Protein AF-0000000086926081 (afdb_homodimer)

Secondary structure (DSSP, 8-state):
--S--SS-EEEEEE-TTSSEEEEEETTS-EEEEETTT--EEEEE-------S---EEE-TTSSEEEEE-TTSEEEEEETTT--EEEEEE--SS-EEEEEE-SSSSEEEEEETTS-EEEEE-/--S--SS-EEEEEE-TTSSEEEEEETTS-EEEEETTT--EEEEE----S--S---EEE-TTS-EEEEE-TTSEEEEEETTT--EEEEEE--SS-EEEEEE-SSSSEEEEEETTS-EEEEE-

Foldseek 3Di:
DQPPPPFDWQEWEAAPVRQWIWTQGLQRKIFIAGPPPRHTQDIADDADPSGDRWAWYAALVNQWIWIWYQCQKIWTAGNRPNHTPDMDRHDNGGWRYKDHDNPAQKIWTAHPVGDIDIDHD/DADPPPFDWQEWEAAPVRQWIWTQGQQRKIFIAGPPPRHTQDIADDAPPSDRHKAWYAALVNQWIWIWHQCQKIWTAGNRPNHTPDMDRNDNGGWRYKDHDNPAQKIWTAHPVGDIDIDHD

Nearest PDB structures (foldseek):
  4lg8-assembly1_A  TM=8.980E-01  e=6.516E-07  Homo sapiens
  8gef-assembly1_B  TM=8.968E-01  e=7.692E-07  Homo sapiens
  8xzg-assembly1_B  TM=8.722E-01  e=2.081E-06  Homo sapiens
  8unw-assembly1_B  TM=8.929E-01  e=2.199E-06  Homo sapiens
  8gee-assembly1_B  TM=8.646E-01  e=2.199E-06  Homo sapiens

Organism: Prunus avium (NCBI:txid42229)

Structure (mmCIF, N/CA/C/O backbone):
data_AF-0000000086926081-model_v1
#
loop_
_entity.id
_entity.type
_entity.pdbx_description
1 polymer 'WD repeat domain-containing protein 83-like'
#
loop_
_atom_site.group_PDB
_atom_site.id
_atom_site.type_symbol
_atom_site.label_atom_id
_atom_site.label_alt_id
_atom_site.label_comp_id
_atom_site.label_asym_id
_atom_site.label_entity_id
_atom_site.label_seq_id
_atom_site.pdbx_PDB_ins_code
_atom_site.Cartn_x
_atom_site.Cartn_y
_atom_site.Cartn_z
_atom_site.occupancy
_atom_site.B_iso_or_equiv
_atom_site.auth_seq_id
_atom_site.auth_comp_id
_atom_site.auth_asym_id
_atom_site.auth_atom_id
_atom_site.pdbx_PDB_model_num
ATOM 1 N N . VAL A 1 1 ? -14.586 7.148 10.078 1 50.69 1 VAL A N 1
ATOM 2 C CA . VAL A 1 1 ? -13.602 7.215 9.008 1 50.69 1 VAL A CA 1
ATOM 3 C C . VAL A 1 1 ? -13.781 8.516 8.219 1 50.69 1 VAL A C 1
ATOM 5 O O . VAL A 1 1 ? -14.883 9.047 8.141 1 50.69 1 VAL A O 1
ATOM 8 N N . SER A 1 2 ? -12.719 9.148 7.891 1 57.44 2 SER A N 1
ATOM 9 C CA . SER A 1 2 ? -12.922 10.43 7.219 1 57.44 2 SER A CA 1
ATOM 10 C C . SER A 1 2 ? -13.68 10.258 5.91 1 57.44 2 SER A C 1
ATOM 12 O O . SER A 1 2 ? -13.367 9.367 5.113 1 57.44 2 SER A O 1
ATOM 14 N N . ASP A 1 3 ? -14.773 10.922 5.82 1 61.69 3 ASP A N 1
ATOM 15 C CA . ASP A 1 3 ? -15.742 10.812 4.73 1 61.69 3 ASP A CA 1
ATOM 16 C C . ASP A 1 3 ? -15.219 11.469 3.459 1 61.69 3 ASP A C 1
ATOM 18 O O . ASP A 1 3 ? -15.594 11.078 2.352 1 61.69 3 ASP A O 1
ATOM 22 N N . ASP A 1 4 ? -14.398 12.312 3.658 1 66.88 4 ASP A N 1
ATOM 23 C CA . ASP A 1 4 ? -14.023 12.93 2.391 1 66.88 4 ASP A CA 1
ATOM 24 C C . ASP A 1 4 ? -12.797 13.828 2.559 1 66.88 4 ASP A C 1
ATOM 26 O O . ASP A 1 4 ? -12.828 14.797 3.318 1 66.88 4 ASP A O 1
ATOM 30 N N . LEU A 1 5 ? -11.672 13.461 2.102 1 79.81 5 LEU A N 1
ATOM 31 C CA . LEU A 1 5 ? -10.484 14.312 2.115 1 79.81 5 LEU A CA 1
ATOM 32 C C . LEU A 1 5 ? -10.594 15.414 1.067 1 79.81 5 LEU A C 1
ATOM 34 O O . LEU A 1 5 ? -9.781 16.344 1.053 1 79.81 5 LEU A O 1
ATOM 38 N N . GLY A 1 6 ? -11.641 15.383 0.311 1 78.81 6 GLY A N 1
ATOM 39 C CA . GLY A 1 6 ? -11.867 16.391 -0.701 1 78.81 6 GLY A CA 1
ATOM 40 C C . GLY A 1 6 ? -10.977 16.25 -1.917 1 78.81 6 GLY A C 1
ATOM 41 O O . GLY A 1 6 ? -10.922 17.141 -2.77 1 78.81 6 GLY A O 1
ATOM 42 N N . GLN A 1 7 ? -10.188 15.32 -1.926 1 83.25 7 GLN A N 1
ATOM 43 C CA . GLN A 1 7 ? -9.305 15.008 -3.047 1 83.25 7 GLN A CA 1
ATOM 44 C C . GLN A 1 7 ? -9.141 13.5 -3.219 1 83.25 7 GLN A C 1
ATOM 46 O O . GLN A 1 7 ? -9.273 12.742 -2.254 1 83.25 7 GLN A O 1
ATOM 51 N N . PRO A 1 8 ? -8.867 13.102 -4.473 1 84.75 8 PRO A N 1
ATOM 52 C CA . PRO A 1 8 ? -8.625 11.672 -4.676 1 84.75 8 PRO A CA 1
ATOM 53 C C . PRO A 1 8 ? -7.48 11.141 -3.818 1 84.75 8 PRO A C 1
ATOM 55 O O . PRO A 1 8 ? -6.453 11.812 -3.672 1 84.75 8 PRO A O 1
ATOM 58 N N . VAL A 1 9 ? -7.715 10.008 -3.223 1 87.88 9 VAL A N 1
ATOM 59 C CA . VAL A 1 9 ? -6.715 9.32 -2.416 1 87.88 9 VAL A CA 1
ATOM 60 C C . VAL A 1 9 ? -6.047 8.227 -3.242 1 87.88 9 VAL A C 1
ATOM 62 O O . VAL A 1 9 ? -6.73 7.395 -3.852 1 87.88 9 VAL A O 1
ATOM 65 N N . ASN A 1 10 ? -4.723 8.195 -3.252 1 87.44 10 ASN A N 1
ATOM 66 C CA . ASN A 1 10 ? -3.98 7.223 -4.051 1 87.44 10 ASN A CA 1
ATOM 67 C C . ASN A 1 10 ? -3.533 6.031 -3.211 1 87.44 10 ASN A C 1
ATOM 69 O O . ASN A 1 10 ? -3.475 4.902 -3.707 1 87.44 10 ASN A O 1
ATOM 73 N N . CYS A 1 11 ? -3.189 6.285 -2.078 1 91.81 11 CYS A N 1
ATOM 74 C CA . CYS A 1 11 ? -2.682 5.262 -1.171 1 91.81 11 CYS A CA 1
ATOM 75 C C . CYS A 1 11 ? -2.996 5.613 0.279 1 91.81 11 CYS A C 1
ATOM 77 O O . CYS A 1 11 ? -2.982 6.785 0.654 1 91.81 11 CYS A O 1
ATOM 79 N N . ILE A 1 12 ? -3.305 4.531 1.036 1 93.94 12 ILE A N 1
ATOM 80 C CA . ILE A 1 12 ? -3.543 4.734 2.461 1 93.94 12 ILE A CA 1
ATOM 81 C C . ILE A 1 12 ? -2.781 3.686 3.268 1 93.94 12 ILE A C 1
ATOM 83 O O . ILE A 1 12 ? -2.537 2.578 2.783 1 93.94 12 ILE A O 1
ATOM 87 N N . SER A 1 13 ? -2.4 4.055 4.43 1 95.31 13 SER A N 1
ATOM 88 C CA . SER A 1 13 ? -1.782 3.166 5.41 1 95.31 13 SER A CA 1
ATOM 89 C C . SER A 1 13 ? -2.205 3.527 6.828 1 95.31 13 SER A C 1
ATOM 91 O O . SER A 1 13 ? -2.398 4.703 7.145 1 95.31 13 SER A O 1
ATOM 93 N N . MET A 1 14 ? -2.373 2.561 7.637 1 93.88 14 MET A N 1
ATOM 94 C CA . MET A 1 14 ? -2.764 2.781 9.023 1 93.88 14 MET A CA 1
ATOM 95 C C . MET A 1 14 ? -1.55 2.736 9.945 1 93.88 14 MET A C 1
ATOM 97 O O . MET A 1 14 ? -0.639 1.933 9.742 1 93.88 14 MET A O 1
ATOM 101 N N . SER A 1 15 ? -1.612 3.535 10.953 1 95.06 15 SER A N 1
ATOM 102 C CA . SER A 1 15 ? -0.565 3.475 11.969 1 95.06 15 SER A CA 1
ATOM 103 C C . SER A 1 15 ? -0.65 2.184 12.773 1 95.06 15 SER A C 1
ATOM 105 O O . SER A 1 15 ? -1.696 1.532 12.805 1 95.06 15 SER A O 1
ATOM 107 N N . ASN A 1 16 ? 0.486 1.849 13.406 1 93.25 16 ASN A N 1
ATOM 108 C CA . ASN A 1 16 ? 0.558 0.587 14.141 1 93.25 16 ASN A CA 1
ATOM 109 C C . ASN A 1 16 ? -0.425 0.559 15.305 1 93.25 16 ASN A C 1
ATOM 111 O O . ASN A 1 16 ? -0.984 -0.492 15.625 1 93.25 16 ASN A O 1
ATOM 115 N N . ASP A 1 17 ? -0.601 1.674 15.938 1 92.31 17 ASP A N 1
ATOM 116 C CA . ASP A 1 17 ? -1.526 1.722 17.062 1 92.31 17 ASP A CA 1
ATOM 117 C C . ASP A 1 17 ? -2.969 1.867 16.578 1 92.31 17 ASP A C 1
ATOM 119 O O . ASP A 1 17 ? -3.898 1.896 17.391 1 92.31 17 ASP A O 1
ATOM 123 N N . GLY A 1 18 ? -3.166 2.037 15.273 1 92.44 18 GLY A N 1
ATOM 124 C CA . GLY A 1 18 ? -4.492 2.061 14.68 1 92.44 18 GLY A CA 1
ATOM 125 C C . GLY A 1 18 ? -5.191 3.398 14.828 1 92.44 18 GLY A C 1
ATOM 126 O O . GLY A 1 18 ? -6.359 3.539 14.469 1 92.44 18 GLY A O 1
ATOM 127 N N . ASN A 1 19 ? -4.496 4.434 15.273 1 93.62 19 ASN A N 1
ATOM 128 C CA . ASN A 1 19 ? -5.148 5.691 15.617 1 93.62 19 ASN A CA 1
ATOM 129 C C . ASN A 1 19 ? -5.07 6.695 14.469 1 93.62 19 ASN A C 1
ATOM 131 O O . ASN A 1 19 ? -5.793 7.691 14.461 1 93.62 19 ASN A O 1
ATOM 135 N N . CYS A 1 20 ? -4.191 6.438 13.562 1 95.12 20 CYS A N 1
ATOM 136 C CA . CYS A 1 20 ? -3.996 7.391 12.477 1 95.12 20 CYS A CA 1
ATOM 137 C C . CYS A 1 20 ? -4.051 6.695 11.125 1 95.12 20 CYS A C 1
ATOM 139 O O . CYS A 1 20 ? -3.703 5.516 11.016 1 95.12 20 CYS A O 1
ATOM 141 N N . ILE A 1 21 ? -4.465 7.41 10.133 1 95.5 21 ILE A N 1
ATOM 142 C CA . ILE A 1 21 ? -4.43 7 8.734 1 95.5 21 ILE A CA 1
ATOM 143 C C . ILE A 1 21 ? -3.553 7.961 7.934 1 95.5 21 ILE A C 1
ATOM 145 O O . ILE A 1 21 ? -3.709 9.18 8.031 1 95.5 21 ILE A O 1
ATOM 149 N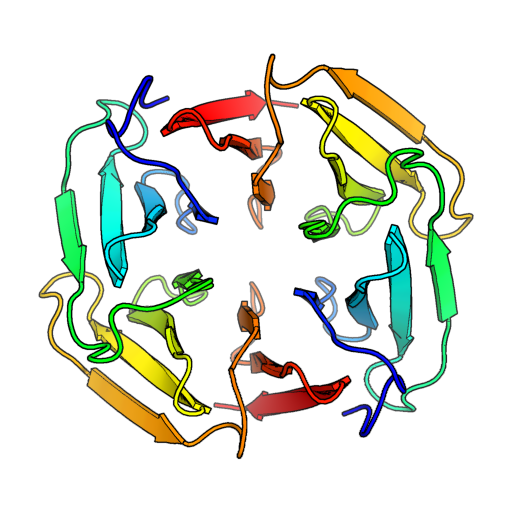 N . LEU A 1 22 ? -2.572 7.398 7.305 1 95.69 22 LEU A N 1
ATOM 150 C CA . LEU A 1 22 ? -1.765 8.141 6.34 1 95.69 22 LEU A CA 1
ATOM 151 C C . LEU A 1 22 ? -2.346 8.023 4.938 1 95.69 22 LEU A C 1
ATOM 153 O O . LEU A 1 22 ? -2.621 6.914 4.465 1 95.69 22 LEU A O 1
ATOM 157 N N . ALA A 1 23 ? -2.555 9.164 4.273 1 93.56 23 ALA A N 1
ATOM 158 C CA . ALA A 1 23 ? -3.137 9.18 2.934 1 93.56 23 ALA A CA 1
ATOM 159 C C . ALA A 1 23 ? -2.268 9.977 1.967 1 93.56 23 ALA A C 1
ATOM 161 O O . ALA A 1 23 ? -1.868 11.102 2.27 1 93.56 23 ALA A O 1
ATOM 162 N N . SER A 1 24 ? -1.924 9.305 0.903 1 91.31 24 SER A N 1
ATOM 163 C CA . SER A 1 24 ? -1.317 10.031 -0.208 1 91.31 24 SER A CA 1
ATOM 164 C C . SER A 1 24 ? -2.371 10.492 -1.207 1 91.31 24 SER A C 1
ATOM 166 O O . SER A 1 24 ? -3.258 9.727 -1.584 1 91.31 24 SER A O 1
ATOM 168 N N . CYS A 1 25 ? -2.283 11.742 -1.629 1 86.06 25 CYS A N 1
ATOM 169 C CA . CYS A 1 25 ? -3.268 12.32 -2.539 1 86.06 25 CYS A CA 1
ATOM 170 C C . CYS A 1 25 ? -2.609 12.789 -3.83 1 86.06 25 CYS A C 1
ATOM 172 O O . CYS A 1 25 ? -1.386 12.734 -3.963 1 86.06 25 CYS A O 1
ATOM 174 N N . LEU A 1 26 ? -3.377 13.172 -4.762 1 81.25 26 LEU A N 1
ATOM 175 C CA . LEU A 1 26 ? -2.912 13.5 -6.105 1 81.25 26 LEU A CA 1
ATOM 176 C C . LEU A 1 26 ? -2.109 14.797 -6.098 1 81.25 26 LEU A C 1
ATOM 178 O O . LEU A 1 26 ? -1.385 15.094 -7.051 1 81.25 26 LEU A O 1
ATOM 182 N N . ASP A 1 27 ? -2.135 15.594 -5.062 1 78.62 27 ASP A N 1
ATOM 183 C CA . ASP A 1 27 ? -1.389 16.844 -5.008 1 78.62 27 ASP A CA 1
ATOM 184 C C . ASP A 1 27 ? 0.019 16.625 -4.461 1 78.62 27 ASP A C 1
ATOM 186 O O . ASP A 1 27 ? 0.708 17.578 -4.098 1 78.62 27 ASP A O 1
ATOM 190 N N . SER A 1 28 ? 0.462 15.391 -4.281 1 81.31 28 SER A N 1
ATOM 191 C CA . SER A 1 28 ? 1.786 14.969 -3.836 1 81.31 28 SER A CA 1
ATOM 192 C C . SER A 1 28 ? 1.995 15.281 -2.357 1 81.31 28 SER A C 1
ATOM 194 O O . SER A 1 28 ? 3.127 15.484 -1.914 1 81.31 28 SER A O 1
ATOM 196 N N . THR A 1 29 ? 0.956 15.43 -1.67 1 86.75 29 THR A N 1
ATOM 197 C CA . THR A 1 29 ? 1.011 15.633 -0.226 1 86.75 29 THR A CA 1
ATOM 198 C C . THR A 1 29 ? 0.506 14.391 0.512 1 86.75 29 THR A C 1
ATOM 200 O O . THR A 1 29 ? -0.518 13.82 0.141 1 86.75 29 THR A O 1
ATOM 203 N N . LEU A 1 30 ? 1.323 14.078 1.471 1 92.75 30 LEU A N 1
ATOM 204 C CA . LEU A 1 30 ? 0.843 13.062 2.408 1 92.75 30 LEU A CA 1
ATOM 205 C C . LEU A 1 30 ? 0.138 13.719 3.594 1 92.75 30 LEU A C 1
ATOM 207 O O . LEU A 1 30 ? 0.607 14.727 4.121 1 92.75 30 LEU A O 1
ATOM 211 N N . ARG A 1 31 ? -0.989 13.133 3.932 1 93.81 31 ARG A N 1
ATOM 212 C CA . ARG A 1 31 ? -1.776 13.641 5.047 1 93.81 31 ARG A CA 1
ATOM 213 C C . ARG A 1 31 ? -1.966 12.578 6.121 1 93.81 31 ARG A C 1
ATOM 215 O O . ARG A 1 31 ? -2.359 11.445 5.816 1 93.81 31 ARG A O 1
ATOM 222 N N . LEU A 1 32 ? -1.592 12.961 7.289 1 95.94 32 LEU A N 1
ATOM 223 C CA . LEU A 1 32 ? -1.882 12.141 8.461 1 95.94 32 LEU A CA 1
ATOM 224 C C . LEU A 1 32 ? -3.17 12.602 9.141 1 95.94 32 LEU A C 1
ATOM 226 O O . LEU A 1 32 ? -3.293 13.766 9.531 1 95.94 32 LEU A O 1
ATOM 230 N N . ILE A 1 33 ? -4.078 11.648 9.266 1 95.31 33 ILE A N 1
ATOM 231 C CA . ILE A 1 33 ? -5.395 11.984 9.789 1 95.31 33 ILE A CA 1
ATOM 232 C C . ILE A 1 33 ? -5.688 11.148 11.031 1 95.31 33 ILE A C 1
ATOM 234 O O . ILE A 1 33 ? -5.32 9.969 11.102 1 95.31 33 ILE A O 1
ATOM 238 N N . ASP A 1 34 ? -6.352 11.812 12.023 1 95.25 34 ASP A N 1
ATOM 239 C CA . ASP A 1 34 ? -6.879 11.047 13.148 1 95.25 34 ASP A CA 1
ATOM 240 C C . ASP A 1 34 ? -8.016 10.125 12.711 1 95.25 34 ASP A C 1
ATOM 242 O O . ASP A 1 34 ? -8.984 10.578 12.102 1 95.25 34 ASP A O 1
ATOM 246 N N . ARG A 1 35 ? -7.879 8.961 12.969 1 91.94 35 ARG A N 1
ATOM 247 C CA . ARG A 1 35 ? -8.844 7.988 12.469 1 91.94 35 ARG A CA 1
ATOM 248 C C . ARG A 1 35 ? -10.219 8.227 13.086 1 91.94 35 ARG A C 1
ATOM 250 O O . ARG A 1 35 ? -11.242 8.086 12.406 1 91.94 35 ARG A O 1
ATOM 257 N N . SER A 1 36 ? -10.289 8.531 14.305 1 90.38 36 SER A N 1
ATOM 258 C CA . SER A 1 36 ? -11.547 8.656 15.031 1 90.38 36 SER A CA 1
ATOM 259 C C . SER A 1 36 ? -12.266 9.953 14.672 1 90.38 36 SER A C 1
ATOM 261 O O . SER A 1 36 ? -13.469 9.945 14.391 1 90.38 36 SER A O 1
ATOM 263 N N . SER A 1 37 ? -11.586 11.047 14.586 1 89.88 37 SER A N 1
ATOM 264 C CA . SER A 1 37 ? -12.219 12.344 14.391 1 89.88 37 SER A CA 1
ATOM 265 C C . SER A 1 37 ? -12.188 12.75 12.922 1 89.88 37 SER A C 1
ATOM 267 O O . SER A 1 37 ? -12.945 13.617 12.492 1 89.88 37 SER A O 1
ATOM 269 N N . GLY A 1 38 ? -11.227 12.195 12.219 1 89.75 38 GLY A N 1
ATOM 270 C CA . GLY A 1 38 ? -11.031 12.625 10.844 1 89.75 38 GLY A CA 1
ATOM 271 C C . GLY A 1 38 ? -10.219 13.906 10.727 1 89.75 38 GLY A C 1
ATOM 272 O O . GLY A 1 38 ? -10.047 14.438 9.625 1 89.75 38 GLY A O 1
ATOM 273 N N . GLU A 1 39 ? -9.727 14.344 11.789 1 93.12 39 GLU A N 1
ATOM 274 C CA . GLU A 1 39 ? -8.969 15.594 11.789 1 93.12 39 GLU A CA 1
ATOM 275 C C . GLU A 1 39 ? -7.594 15.406 11.164 1 93.12 39 GLU A C 1
ATOM 277 O O . GLU A 1 39 ? -6.941 14.383 11.383 1 93.12 39 GLU A O 1
ATOM 282 N N . LEU A 1 40 ? -7.176 16.453 10.422 1 94.25 40 LEU A N 1
ATOM 283 C CA . LEU A 1 40 ? -5.82 16.484 9.883 1 94.25 40 LEU A CA 1
ATOM 284 C C . LEU A 1 40 ? -4.805 16.719 11 1 94.25 40 LEU A C 1
ATOM 286 O O . LEU A 1 40 ? -4.879 17.703 11.719 1 94.25 40 LEU A O 1
ATOM 290 N N . LEU A 1 41 ? -3.92 15.805 11.148 1 96.06 41 LEU A N 1
ATOM 291 C CA . LEU A 1 41 ? -2.922 15.883 12.211 1 96.06 41 LEU A CA 1
ATOM 292 C C . LEU A 1 41 ? -1.611 16.453 11.68 1 96.06 41 LEU A C 1
ATOM 294 O O . LEU A 1 41 ? -0.917 17.188 12.391 1 96.06 41 LEU A O 1
ATOM 298 N N . GLN A 1 42 ? -1.202 16.125 10.5 1 96.38 42 GLN A N 1
ATOM 299 C CA . GLN A 1 42 ? 0.077 16.547 9.93 1 96.38 42 GLN A CA 1
ATOM 300 C C . GLN A 1 42 ? 0.075 16.422 8.414 1 96.38 42 GLN A C 1
ATOM 302 O O . GLN A 1 42 ? -0.735 15.68 7.848 1 96.38 42 GLN A O 1
ATOM 307 N N . GLN A 1 43 ? 0.944 17.141 7.758 1 94.69 43 GLN A N 1
ATOM 308 C CA . GLN A 1 43 ? 1.201 17.031 6.328 1 94.69 43 GLN A CA 1
ATOM 309 C C . GLN A 1 43 ? 2.691 16.859 6.047 1 94.69 43 GLN A C 1
ATOM 311 O O . GLN A 1 43 ? 3.527 17.453 6.734 1 94.69 43 GLN A O 1
ATOM 316 N N . TYR A 1 44 ? 2.975 16.062 5.094 1 93.56 44 TYR A N 1
ATOM 317 C CA . TYR A 1 44 ? 4.352 15.805 4.684 1 93.56 44 TYR A CA 1
ATOM 318 C C . TYR A 1 44 ? 4.578 16.25 3.242 1 93.56 44 TYR A C 1
ATOM 320 O O . TYR A 1 44 ? 3.861 15.82 2.336 1 93.56 44 TYR A O 1
ATOM 328 N N . HIS A 1 45 ? 5.555 17.078 3.125 1 89 45 HIS A N 1
ATOM 329 C CA . HIS A 1 45 ? 5.887 17.672 1.834 1 89 45 HIS A CA 1
ATOM 330 C C . HIS A 1 45 ? 7.32 17.344 1.431 1 89 45 HIS A C 1
ATOM 332 O O . HIS A 1 45 ? 8.172 17.109 2.291 1 89 45 HIS A O 1
ATOM 338 N N . GLY A 1 46 ? 7.617 17.281 0.144 1 77.25 46 GLY A N 1
ATOM 339 C CA . GLY A 1 46 ? 8.984 17.062 -0.293 1 77.25 46 GLY A CA 1
ATOM 340 C C . GLY A 1 46 ? 9.094 16.641 -1.742 1 77.25 46 GLY A C 1
ATOM 341 O O . GLY A 1 46 ? 9.945 17.125 -2.482 1 77.25 46 GLY A O 1
ATOM 342 N N . HIS A 1 47 ? 8.195 15.852 -2.092 1 71.19 47 HIS A N 1
ATOM 343 C CA . HIS A 1 47 ? 8.273 15.391 -3.471 1 71.19 47 HIS A CA 1
ATOM 344 C C . HIS A 1 47 ? 7.957 16.516 -4.449 1 71.19 47 HIS A C 1
ATOM 346 O O . HIS A 1 47 ? 7.039 17.297 -4.223 1 71.19 47 HIS A O 1
ATOM 352 N N . THR A 1 48 ? 8.883 16.844 -5.203 1 64.75 48 THR A N 1
ATOM 353 C CA . THR A 1 48 ? 8.773 17.984 -6.098 1 64.75 48 THR A CA 1
ATOM 354 C C . THR A 1 48 ? 7.93 17.641 -7.32 1 64.75 48 THR A C 1
ATOM 356 O O . THR A 1 48 ? 7.457 18.531 -8.031 1 64.75 48 THR A O 1
ATOM 359 N N . CYS A 1 49 ? 8.07 16.547 -7.688 1 59 49 CYS A N 1
ATOM 360 C CA . CYS A 1 49 ? 7.348 16.266 -8.922 1 59 49 CYS A CA 1
ATOM 361 C C . CYS A 1 49 ? 5.855 16.109 -8.664 1 59 49 CYS A C 1
ATOM 363 O O . CYS A 1 49 ? 5.457 15.516 -7.656 1 59 49 CYS A O 1
ATOM 365 N N . LYS A 1 50 ? 5.133 17.094 -9.023 1 54.81 50 LYS A N 1
ATOM 366 C CA . LYS A 1 50 ? 3.684 17.172 -8.859 1 54.81 50 LYS A CA 1
ATOM 367 C C . LYS A 1 50 ? 3.006 15.922 -9.406 1 54.81 50 LYS A C 1
ATOM 369 O O . LYS A 1 50 ? 1.782 15.789 -9.336 1 54.81 50 LYS A O 1
ATOM 374 N N . SER A 1 51 ? 3.777 15.211 -10.188 1 50.94 51 SER A N 1
ATOM 375 C CA . SER A 1 51 ? 2.904 14.273 -10.883 1 50.94 51 SER A CA 1
ATOM 376 C C . SER A 1 51 ? 2.303 13.258 -9.914 1 50.94 51 SER A C 1
ATOM 378 O O . SER A 1 51 ? 2.449 13.391 -8.695 1 50.94 51 SER A O 1
ATOM 380 N N . TYR A 1 52 ? 2.441 11.938 -10.328 1 54.41 52 TYR A N 1
ATOM 381 C CA . TYR A 1 52 ? 1.535 10.789 -10.297 1 54.41 52 TYR A CA 1
ATOM 382 C C . TYR A 1 52 ? 1.474 10.188 -8.898 1 54.41 52 TYR A C 1
ATOM 384 O O . TYR A 1 52 ? 2.076 10.711 -7.957 1 54.41 52 TYR A O 1
ATOM 392 N N . LYS A 1 53 ? 1.366 8.828 -8.859 1 61.06 53 LYS A N 1
ATOM 393 C CA . LYS A 1 53 ? 0.998 7.859 -7.828 1 61.06 53 LYS A CA 1
ATOM 394 C C . LYS A 1 53 ? 2.066 7.781 -6.742 1 61.06 53 LYS A C 1
ATOM 396 O O . LYS A 1 53 ? 3.201 7.379 -7.008 1 61.06 53 LYS A O 1
ATOM 401 N N . LEU A 1 54 ? 1.826 8.711 -5.707 1 74.31 54 LEU A N 1
ATOM 402 C CA . LEU A 1 54 ? 2.674 8.461 -4.547 1 74.31 54 LEU A CA 1
ATOM 403 C C . LEU A 1 54 ? 2.123 7.305 -3.713 1 74.31 54 LEU A C 1
ATOM 405 O O . LEU A 1 54 ? 0.917 7.238 -3.459 1 74.31 54 LEU A O 1
ATOM 409 N N . ASP A 1 55 ? 2.947 6.336 -3.492 1 88.12 55 ASP A N 1
ATOM 410 C CA . ASP A 1 55 ? 2.682 5.352 -2.449 1 88.12 55 ASP A CA 1
ATOM 411 C C . ASP A 1 55 ? 3.275 5.793 -1.113 1 88.12 55 ASP A C 1
ATOM 413 O O . ASP A 1 55 ? 4.184 6.625 -1.076 1 88.12 55 ASP A O 1
ATOM 417 N N . CYS A 1 56 ? 2.607 5.336 -0.1 1 92.5 56 CYS A N 1
ATOM 418 C CA . CYS A 1 56 ? 3.084 5.738 1.218 1 92.5 56 CYS A CA 1
ATOM 419 C C . CYS A 1 56 ? 2.824 4.648 2.25 1 92.5 56 CYS A C 1
ATOM 421 O O . CYS A 1 56 ? 1.924 3.824 2.074 1 92.5 56 CYS A O 1
ATOM 423 N N . CYS A 1 57 ? 3.66 4.621 3.293 1 95.5 57 CYS A N 1
ATOM 424 C CA . CYS A 1 57 ? 3.412 3.787 4.465 1 95.5 57 CYS A CA 1
ATOM 425 C C . CYS A 1 57 ? 4.121 4.348 5.691 1 95.5 57 CYS A C 1
ATOM 427 O O . CYS A 1 57 ? 4.832 5.348 5.598 1 95.5 57 CYS A O 1
ATOM 429 N N . ILE A 1 58 ? 3.748 3.85 6.832 1 96.25 58 ILE A N 1
ATOM 430 C CA . ILE A 1 58 ? 4.359 4.203 8.109 1 96.25 58 ILE A CA 1
ATOM 431 C C . ILE A 1 58 ? 5.301 3.088 8.555 1 96.25 58 ILE A C 1
ATOM 433 O O . ILE A 1 58 ? 4.996 1.904 8.391 1 96.25 58 ILE A O 1
ATOM 437 N N . THR A 1 59 ? 6.465 3.471 9.117 1 96.44 59 THR A N 1
ATOM 438 C CA . THR A 1 59 ? 7.398 2.457 9.594 1 96.44 59 THR A CA 1
ATOM 439 C C . THR A 1 59 ? 6.82 1.706 10.789 1 96.44 59 THR A C 1
ATOM 441 O O . THR A 1 59 ? 5.883 2.184 11.438 1 96.44 59 THR A O 1
ATOM 444 N N . ASN A 1 60 ? 7.363 0.503 11.047 1 93.81 60 ASN A N 1
ATOM 445 C CA . ASN A 1 60 ? 6.777 -0.389 12.039 1 93.81 60 ASN A CA 1
ATOM 446 C C . ASN A 1 60 ? 6.992 0.13 13.461 1 93.81 60 ASN A C 1
ATOM 448 O O . ASN A 1 60 ? 6.359 -0.345 14.398 1 93.81 60 ASN A O 1
ATOM 452 N N . THR A 1 61 ? 7.824 1.154 13.68 1 93.06 61 THR A N 1
ATOM 453 C CA . THR A 1 61 ? 8 1.801 14.977 1 93.06 61 THR A CA 1
ATOM 454 C C . THR A 1 61 ? 7.145 3.059 15.078 1 93.06 61 THR A C 1
ATOM 456 O O . THR A 1 61 ? 7.105 3.711 16.125 1 93.06 61 THR A O 1
ATOM 459 N N . ASP A 1 62 ? 6.496 3.406 13.961 1 94.88 62 ASP A N 1
ATOM 460 C CA . ASP A 1 62 ? 5.723 4.637 13.828 1 94.88 62 ASP A CA 1
ATOM 461 C C . ASP A 1 62 ? 6.613 5.867 13.984 1 94.88 62 ASP A C 1
ATOM 463 O O . ASP A 1 62 ? 6.152 6.922 14.414 1 94.88 62 ASP A O 1
ATOM 467 N N . ALA A 1 63 ? 7.867 5.723 13.68 1 96.44 63 ALA A N 1
ATOM 468 C CA . ALA A 1 63 ? 8.805 6.84 13.797 1 96.44 63 ALA A CA 1
ATOM 469 C C . ALA A 1 63 ? 8.789 7.691 12.531 1 96.44 63 ALA A C 1
ATOM 471 O O . ALA A 1 63 ? 9.039 8.898 12.586 1 96.44 63 ALA A O 1
ATOM 472 N N . HIS A 1 64 ? 8.57 7.086 11.414 1 97.31 64 HIS A N 1
ATOM 473 C CA . HIS A 1 64 ? 8.68 7.797 10.148 1 97.31 64 HIS A CA 1
ATOM 474 C C . HIS A 1 64 ? 7.523 7.449 9.219 1 97.31 64 HIS A C 1
ATOM 476 O O . HIS A 1 64 ? 6.949 6.363 9.312 1 97.31 64 HIS A O 1
ATOM 482 N N . VAL A 1 65 ? 7.215 8.383 8.391 1 96.38 65 VAL A N 1
ATOM 483 C CA . VAL A 1 65 ? 6.426 8.203 7.172 1 96.38 65 VAL A CA 1
ATOM 484 C C . VAL A 1 65 ? 7.355 8.078 5.969 1 96.38 65 VAL A C 1
ATOM 486 O O . VAL A 1 65 ? 8.336 8.82 5.855 1 96.38 65 VAL A O 1
ATOM 489 N N . THR A 1 66 ? 7.039 7.137 5.117 1 94.81 66 THR A N 1
ATOM 490 C CA . THR A 1 66 ? 7.879 6.996 3.932 1 94.81 66 THR A CA 1
ATOM 491 C C . THR A 1 66 ? 7.027 6.906 2.67 1 94.81 66 THR A C 1
ATOM 493 O O . THR A 1 66 ? 5.863 6.508 2.73 1 94.81 66 THR A O 1
ATOM 496 N N . GLY A 1 67 ? 7.578 7.328 1.546 1 92.69 67 GLY A N 1
ATOM 497 C CA . GLY A 1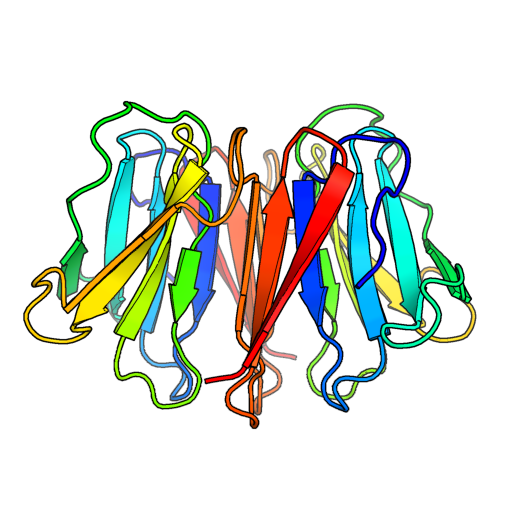 67 ? 6.902 7.316 0.26 1 92.69 67 GLY A CA 1
ATOM 498 C C . GLY A 1 67 ? 7.848 7.461 -0.916 1 92.69 67 GLY A C 1
ATOM 499 O O . GLY A 1 67 ? 8.93 8.047 -0.782 1 92.69 67 GLY A O 1
ATOM 500 N N . GLY A 1 68 ? 7.391 6.926 -1.979 1 91 68 GLY A N 1
ATOM 501 C CA . GLY A 1 68 ? 8.172 7.023 -3.205 1 91 68 GLY A CA 1
ATOM 502 C C . GLY A 1 68 ? 7.785 8.211 -4.062 1 91 68 GLY A C 1
ATOM 503 O O . GLY A 1 68 ? 6.672 8.727 -3.955 1 91 68 GLY A O 1
ATOM 504 N N . SER A 1 69 ? 8.719 8.57 -4.895 1 83.19 69 SER A N 1
ATOM 505 C CA . SER A 1 69 ? 8.523 9.68 -5.816 1 83.19 69 SER A CA 1
ATOM 506 C C . SER A 1 69 ? 8.758 9.25 -7.262 1 83.19 69 SER A C 1
ATOM 508 O O . SER A 1 69 ? 9.352 8.203 -7.512 1 83.19 69 SER A O 1
ATOM 510 N N . GLU A 1 70 ? 8.227 10.039 -8.164 1 87.06 70 GLU A N 1
ATOM 511 C CA . GLU A 1 70 ? 8.375 9.773 -9.594 1 87.06 70 GLU A CA 1
ATOM 512 C C . GLU A 1 70 ? 9.836 9.852 -10.016 1 87.06 70 GLU A C 1
ATOM 514 O O . GLU A 1 70 ? 10.234 9.242 -11.016 1 87.06 70 GLU A O 1
ATOM 519 N N . ASP A 1 71 ? 10.609 10.555 -9.32 1 86.69 71 ASP A N 1
ATOM 520 C CA . ASP A 1 71 ? 12.016 10.742 -9.68 1 86.69 71 ASP A CA 1
ATOM 521 C C . ASP A 1 71 ? 12.867 9.57 -9.188 1 86.69 71 ASP A C 1
ATOM 523 O O . ASP A 1 71 ? 14.086 9.586 -9.328 1 86.69 71 ASP A O 1
ATOM 527 N N . GLY A 1 72 ? 12.273 8.609 -8.562 1 92.06 72 GLY A N 1
ATOM 528 C CA . GLY A 1 72 ? 12.984 7.426 -8.109 1 92.06 72 GLY A CA 1
ATOM 529 C C . GLY A 1 72 ? 13.438 7.516 -6.668 1 92.06 72 GLY A C 1
ATOM 530 O O . GLY A 1 72 ? 14.039 6.578 -6.141 1 92.06 72 GLY A O 1
ATOM 531 N N . PHE A 1 73 ? 13.125 8.641 -6.027 1 92.31 73 PHE A N 1
ATOM 532 C CA . PHE A 1 73 ? 13.539 8.82 -4.641 1 92.31 73 PHE A CA 1
ATOM 533 C C . PHE A 1 73 ? 12.5 8.258 -3.684 1 92.31 73 PHE A C 1
ATOM 535 O O . PHE A 1 73 ? 11.297 8.289 -3.973 1 92.31 73 PHE A O 1
ATOM 542 N N . ILE A 1 74 ? 12.984 7.82 -2.592 1 94.38 74 ILE A N 1
ATOM 543 C CA . ILE A 1 74 ? 12.164 7.539 -1.42 1 94.38 74 ILE A CA 1
ATOM 544 C C . ILE A 1 74 ? 12.492 8.531 -0.309 1 94.38 74 ILE A C 1
ATOM 546 O O . ILE A 1 74 ? 13.664 8.805 -0.035 1 94.38 74 ILE A O 1
ATOM 550 N N . PHE A 1 75 ? 11.477 9.055 0.213 1 94.38 75 PHE A N 1
ATOM 551 C CA . PHE A 1 75 ? 11.602 9.992 1.328 1 94.38 75 PHE A CA 1
ATOM 552 C C . PHE A 1 75 ? 11.188 9.328 2.637 1 94.38 75 PHE A C 1
ATOM 554 O O . PHE A 1 75 ? 10.258 8.516 2.66 1 94.38 75 PHE A O 1
ATOM 561 N N . PHE A 1 76 ? 11.898 9.727 3.676 1 96.12 76 PHE A N 1
ATOM 562 C CA . PHE A 1 76 ? 11.461 9.492 5.051 1 96.12 76 PHE A CA 1
ATOM 563 C C . PHE A 1 76 ? 11.242 10.812 5.777 1 96.12 76 PHE A C 1
ATOM 565 O O . PHE A 1 76 ? 12.133 11.664 5.809 1 96.12 76 PHE A O 1
ATOM 572 N N . TRP A 1 77 ? 10.125 10.984 6.246 1 97.12 77 TRP A N 1
ATOM 573 C CA . TRP A 1 77 ? 9.805 12.117 7.113 1 97.12 77 TRP A CA 1
ATOM 574 C C . TRP A 1 77 ? 9.672 11.672 8.562 1 97.12 77 TRP A C 1
ATOM 576 O O . TRP A 1 77 ? 9.164 10.578 8.836 1 97.12 77 TRP A O 1
ATOM 586 N N . ASP A 1 78 ? 10.094 12.516 9.469 1 98.19 78 ASP A N 1
ATOM 587 C CA . ASP A 1 78 ? 9.727 12.312 10.867 1 98.19 78 ASP A CA 1
ATOM 588 C C . ASP A 1 78 ? 8.211 12.375 11.047 1 98.19 78 ASP A C 1
ATOM 590 O O . ASP A 1 78 ? 7.559 13.297 10.555 1 98.19 78 ASP A O 1
ATOM 594 N N . LEU A 1 79 ? 7.652 11.391 11.742 1 97.5 79 LEU A N 1
ATOM 595 C CA . LEU A 1 79 ? 6.199 11.305 11.859 1 97.5 79 LEU A CA 1
ATOM 596 C C . LEU A 1 79 ? 5.637 12.523 12.586 1 97.5 79 LEU A C 1
ATOM 598 O O . LEU A 1 79 ? 4.621 13.078 12.172 1 97.5 79 LEU A O 1
ATOM 602 N N . VAL A 1 80 ? 6.258 12.969 13.602 1 96.12 80 VAL A N 1
ATOM 603 C CA . VAL A 1 80 ? 5.699 13.977 14.492 1 96.12 80 VAL A CA 1
ATOM 604 C C . VAL A 1 80 ? 5.977 15.367 13.938 1 96.12 80 VAL A C 1
ATOM 606 O O . VAL A 1 80 ? 5.055 16.172 13.766 1 96.12 80 VAL A O 1
ATOM 609 N N . ASP A 1 81 ? 7.172 15.656 13.516 1 96.44 81 ASP A N 1
ATOM 610 C CA . ASP A 1 81 ? 7.457 17.047 13.156 1 96.44 81 ASP A CA 1
ATOM 611 C C . ASP A 1 81 ? 7.461 17.219 11.641 1 96.44 81 ASP A C 1
ATOM 613 O O . ASP A 1 81 ? 7.602 18.344 11.141 1 96.44 81 ASP A O 1
ATOM 617 N N . ALA A 1 82 ? 7.398 16.203 10.844 1 96.94 82 ALA A N 1
ATOM 618 C CA . ALA A 1 82 ? 7.188 16.188 9.398 1 96.94 82 ALA A CA 1
ATOM 619 C C . ALA A 1 82 ? 8.438 16.656 8.656 1 96.94 82 ALA A C 1
ATOM 621 O O . ALA A 1 82 ? 8.383 16.969 7.465 1 96.94 82 ALA A O 1
ATOM 622 N N . SER A 1 83 ? 9.57 16.766 9.383 1 97 83 SER A N 1
ATOM 623 C CA . SER A 1 83 ? 10.812 17.094 8.688 1 97 83 SER A CA 1
ATOM 624 C C . SER A 1 83 ? 11.32 15.906 7.875 1 97 83 SER A C 1
ATOM 626 O O . SER A 1 83 ? 11.07 14.75 8.227 1 97 83 SER A O 1
ATOM 628 N N . VAL A 1 84 ? 11.953 16.219 6.785 1 95.75 84 VAL A N 1
ATOM 629 C CA . VAL A 1 84 ? 12.602 15.156 6.012 1 95.75 84 VAL A CA 1
ATOM 630 C C . VAL A 1 84 ? 13.781 14.594 6.789 1 95.75 84 VAL A C 1
ATOM 632 O O . VAL A 1 84 ? 14.773 15.289 7.016 1 95.75 84 VAL A O 1
ATOM 635 N N . ALA A 1 85 ? 13.633 13.391 7.254 1 96.88 85 ALA A N 1
ATOM 636 C CA . ALA A 1 85 ? 14.703 12.719 7.984 1 96.88 85 ALA A CA 1
ATOM 637 C C . ALA A 1 85 ? 15.797 12.234 7.035 1 96.88 85 ALA A C 1
ATOM 639 O O . ALA A 1 85 ? 16.984 12.352 7.336 1 96.88 85 ALA A O 1
ATOM 640 N N . THR A 1 86 ? 15.461 11.641 5.918 1 95.5 86 THR A N 1
ATOM 641 C CA . THR A 1 86 ? 16.391 11.172 4.895 1 95.5 86 THR A CA 1
ATOM 642 C C . THR A 1 86 ? 15.68 11.031 3.551 1 95.5 86 THR A C 1
ATOM 644 O O . THR A 1 86 ? 14.445 10.969 3.494 1 95.5 86 THR A O 1
ATOM 647 N N . LYS A 1 87 ? 16.344 11.086 2.533 1 94.12 87 LYS A N 1
ATOM 648 C CA . LYS A 1 87 ? 15.898 10.758 1.184 1 94.12 87 LYS A CA 1
ATOM 649 C C . LYS A 1 87 ? 17.031 10.156 0.36 1 94.12 87 LYS A C 1
ATOM 651 O O . LYS A 1 87 ? 18.203 10.523 0.538 1 94.12 87 LYS A O 1
ATOM 656 N N . PHE A 1 88 ? 16.734 9.203 -0.448 1 95.5 88 PHE A N 1
ATOM 657 C CA . PHE A 1 88 ? 17.75 8.562 -1.289 1 95.5 88 PHE A CA 1
ATOM 658 C C . PHE A 1 88 ? 17.125 8.062 -2.592 1 95.5 88 PHE A C 1
ATOM 660 O O . PHE A 1 88 ? 15.922 7.805 -2.652 1 95.5 88 PHE A O 1
ATOM 667 N N . ARG A 1 89 ? 17.891 7.984 -3.57 1 95.25 89 ARG A N 1
ATOM 668 C CA . ARG A 1 89 ? 17.422 7.414 -4.828 1 95.25 89 ARG A CA 1
ATOM 669 C C . ARG A 1 89 ? 17.359 5.891 -4.75 1 95.25 89 ARG A C 1
ATOM 671 O O . ARG A 1 89 ? 18.391 5.219 -4.738 1 95.25 89 ARG A O 1
ATOM 678 N N . ALA A 1 90 ? 16.203 5.332 -4.762 1 94.38 90 ALA A N 1
ATOM 679 C CA . ALA A 1 90 ? 15.984 3.895 -4.637 1 94.38 90 ALA A CA 1
ATOM 680 C C . ALA A 1 90 ? 15.961 3.223 -6.004 1 94.38 90 ALA A C 1
ATOM 682 O O . ALA A 1 90 ? 16.359 2.062 -6.141 1 94.38 90 ALA A O 1
ATOM 683 N N . HIS A 1 91 ? 15.422 3.857 -6.988 1 93.62 91 HIS A N 1
ATOM 684 C CA . HIS A 1 91 ? 15.273 3.334 -8.336 1 93.62 91 HIS A CA 1
ATOM 685 C C . HIS A 1 91 ? 15.68 4.371 -9.383 1 93.62 91 HIS A C 1
ATOM 687 O O . HIS A 1 91 ? 15.695 5.57 -9.094 1 93.62 91 HIS A O 1
ATOM 693 N N . SER A 1 92 ? 16.062 3.908 -10.547 1 93.56 92 SER A N 1
ATOM 694 C CA . SER A 1 92 ? 16.391 4.816 -11.648 1 93.56 92 SER A CA 1
ATOM 695 C C . SER A 1 92 ? 15.125 5.402 -12.266 1 93.56 92 SER A C 1
ATOM 697 O O . SER A 1 92 ? 15.172 6.457 -12.906 1 93.56 92 SER A O 1
ATOM 699 N N . SER A 1 93 ? 14.008 4.738 -12.078 1 91.94 93 SER A N 1
ATOM 700 C CA . SER A 1 93 ? 12.711 5.152 -12.609 1 91.94 93 SER A CA 1
ATOM 701 C C . SER A 1 93 ? 11.711 5.398 -11.492 1 91.94 93 SER A C 1
ATOM 703 O O . SER A 1 93 ? 12.086 5.492 -10.32 1 91.94 93 SER A O 1
ATOM 705 N N . VAL A 1 94 ? 10.414 5.648 -11.844 1 91 94 VAL A N 1
ATOM 706 C CA . VAL A 1 94 ? 9.32 5.953 -10.922 1 91 94 VAL A CA 1
ATOM 707 C C . VAL A 1 94 ? 9.227 4.863 -9.859 1 91 94 VAL A C 1
ATOM 709 O O . VAL A 1 94 ? 9.211 3.672 -10.18 1 91 94 VAL A O 1
ATOM 712 N N . VAL A 1 95 ? 9.242 5.277 -8.57 1 92.44 95 VAL A N 1
ATOM 713 C CA . VAL A 1 95 ? 8.867 4.363 -7.492 1 92.44 95 VAL A CA 1
ATOM 714 C C . VAL A 1 95 ? 7.352 4.168 -7.48 1 92.44 95 VAL A C 1
ATOM 716 O O . VAL A 1 95 ? 6.598 5.129 -7.305 1 92.44 95 VAL A O 1
ATOM 719 N N . THR A 1 96 ? 6.914 2.961 -7.648 1 91.38 96 THR A N 1
ATOM 720 C CA . THR A 1 96 ? 5.48 2.721 -7.77 1 91.38 96 THR A CA 1
ATOM 721 C C . THR A 1 96 ? 4.883 2.328 -6.422 1 91.38 96 THR A C 1
ATOM 723 O O . THR A 1 96 ? 3.689 2.531 -6.184 1 91.38 96 THR A O 1
ATOM 726 N N . SER A 1 97 ? 5.688 1.735 -5.555 1 93.5 97 SER A N 1
ATOM 727 C CA . SER A 1 97 ? 5.164 1.289 -4.27 1 93.5 97 SER A CA 1
ATOM 728 C C . SER A 1 97 ? 6.281 1.082 -3.256 1 93.5 97 SER A C 1
ATOM 730 O O . SER A 1 97 ? 7.414 0.765 -3.629 1 93.5 97 SER A O 1
ATOM 732 N N . VAL A 1 98 ? 5.965 1.325 -2.016 1 94.62 98 VAL A N 1
ATOM 733 C CA . VAL A 1 98 ? 6.812 1.026 -0.866 1 94.62 98 VAL A CA 1
ATOM 734 C C . VAL A 1 98 ? 6.012 0.259 0.182 1 94.62 98 VAL A C 1
ATOM 736 O O . VAL A 1 98 ? 4.828 0.533 0.389 1 94.62 98 VAL A O 1
ATOM 739 N N . SER A 1 99 ? 6.613 -0.712 0.803 1 94.81 99 SER A N 1
ATOM 740 C CA . SER A 1 99 ? 6.008 -1.475 1.89 1 94.81 99 SER A CA 1
ATOM 741 C C . SER A 1 99 ? 7.02 -1.76 2.994 1 94.81 99 SER A C 1
ATOM 743 O O . SER A 1 99 ? 8.125 -2.236 2.725 1 94.81 99 SER A O 1
ATOM 745 N N . TYR A 1 100 ? 6.641 -1.412 4.176 1 94.56 100 TYR A N 1
ATOM 746 C CA . TYR A 1 100 ? 7.48 -1.653 5.344 1 94.56 100 TYR A CA 1
ATOM 747 C C . TYR A 1 100 ? 7.008 -2.885 6.109 1 94.56 100 TYR A C 1
ATOM 749 O O . TYR A 1 100 ? 5.809 -3.07 6.32 1 94.56 100 TYR A O 1
ATOM 757 N N . HIS A 1 101 ? 7.965 -3.775 6.477 1 94.38 101 HIS A N 1
ATOM 758 C CA . HIS A 1 101 ? 7.621 -4.965 7.246 1 94.38 101 HIS A CA 1
ATOM 759 C C . HIS A 1 101 ? 7.062 -4.594 8.617 1 94.38 101 HIS A C 1
ATOM 761 O O . HIS A 1 101 ? 7.598 -3.707 9.289 1 94.38 101 HIS A O 1
ATOM 767 N N . PRO A 1 102 ? 6.027 -5.289 9.07 1 91 102 PRO A N 1
ATOM 768 C CA . PRO A 1 102 ? 5.363 -4.863 10.305 1 91 102 PRO A CA 1
ATOM 769 C C . PRO A 1 102 ? 6.199 -5.156 11.555 1 91 102 PRO A C 1
ATOM 771 O O . PRO A 1 102 ? 5.926 -4.605 12.625 1 91 102 PRO A O 1
ATOM 774 N N . LYS A 1 103 ? 7.133 -5.984 11.508 1 89.94 103 LYS A N 1
ATOM 775 C CA . LYS A 1 103 ? 7.883 -6.383 12.695 1 89.94 103 LYS A CA 1
ATOM 776 C C . LYS A 1 103 ? 9.375 -6.121 12.516 1 89.94 103 LYS A C 1
ATOM 778 O O . LYS A 1 103 ? 10.039 -5.609 13.422 1 89.94 103 LYS A O 1
ATOM 783 N N . ASP A 1 104 ? 9.836 -6.449 11.359 1 92.12 104 ASP A N 1
ATOM 784 C CA . ASP A 1 104 ? 11.273 -6.367 11.109 1 92.12 104 ASP A CA 1
ATOM 785 C C . ASP A 1 104 ? 11.641 -5.043 10.445 1 92.12 104 ASP A C 1
ATOM 787 O O . ASP A 1 104 ? 10.789 -4.395 9.828 1 92.12 104 ASP A O 1
ATOM 791 N N . ASN A 1 105 ? 12.898 -4.66 10.594 1 91.81 105 ASN A N 1
ATOM 792 C CA . ASN A 1 105 ? 13.391 -3.451 9.938 1 91.81 105 ASN A CA 1
ATOM 793 C C . ASN A 1 105 ? 13.75 -3.711 8.477 1 91.81 105 ASN A C 1
ATOM 795 O O . ASN A 1 105 ? 14.93 -3.697 8.117 1 91.81 105 ASN A O 1
ATOM 799 N N . CYS A 1 106 ? 12.82 -3.93 7.746 1 94.12 106 CYS A N 1
ATOM 800 C CA . CYS A 1 106 ? 12.945 -4.258 6.332 1 94.12 106 CYS A CA 1
ATOM 801 C C . CYS A 1 106 ? 11.891 -3.525 5.512 1 94.12 106 CYS A C 1
ATOM 803 O O . CYS A 1 106 ? 10.727 -3.457 5.906 1 94.12 106 CYS A O 1
ATOM 805 N N . MET A 1 107 ? 12.336 -2.934 4.406 1 95.12 107 MET A N 1
ATOM 806 C CA . MET A 1 107 ? 11.445 -2.268 3.461 1 95.12 107 MET A CA 1
ATOM 807 C C . MET A 1 107 ? 11.656 -2.803 2.049 1 95.12 107 MET A C 1
ATOM 809 O O . MET A 1 107 ? 12.781 -3.119 1.662 1 95.12 107 MET A O 1
ATOM 813 N N . ILE A 1 108 ? 10.539 -2.906 1.34 1 95.06 108 ILE A N 1
ATOM 814 C CA . ILE A 1 108 ? 10.648 -3.229 -0.078 1 95.06 108 ILE A CA 1
ATOM 815 C C . ILE A 1 108 ? 10.094 -2.078 -0.914 1 95.06 108 ILE A C 1
ATOM 817 O O . ILE A 1 108 ? 9.227 -1.331 -0.452 1 95.06 108 ILE A O 1
ATOM 821 N N . SER A 1 109 ? 10.648 -1.91 -2.07 1 94.88 109 SER A N 1
ATOM 822 C CA . SER A 1 109 ? 10.156 -0.924 -3.027 1 94.88 109 SER A CA 1
ATOM 823 C C . SER A 1 109 ? 10.094 -1.506 -4.438 1 94.88 109 SER A C 1
ATOM 825 O O . SER A 1 109 ? 10.828 -2.436 -4.766 1 94.88 109 SER A O 1
ATOM 827 N N . SER A 1 110 ? 9.164 -0.962 -5.211 1 93.56 110 SER A N 1
ATOM 828 C CA . SER A 1 110 ? 9.023 -1.368 -6.605 1 93.56 110 SER A CA 1
ATOM 829 C C . SER A 1 110 ? 9.062 -0.162 -7.539 1 93.56 110 SER A C 1
ATOM 831 O O . SER A 1 110 ? 8.891 0.976 -7.098 1 93.56 110 SER A O 1
ATOM 833 N N . SER A 1 111 ? 9.258 -0.499 -8.805 1 92.06 111 SER A N 1
ATOM 834 C CA . SER A 1 111 ? 9.359 0.538 -9.828 1 92.06 111 SER A CA 1
ATOM 835 C C . SER A 1 111 ? 8.547 0.172 -11.062 1 92.06 111 SER A C 1
ATOM 837 O O . SER A 1 111 ? 8.172 -0.988 -11.242 1 92.06 111 SER A O 1
ATOM 839 N N . VAL A 1 112 ? 8.312 1.21 -11.898 1 89.69 112 VAL A N 1
ATOM 840 C CA . VAL A 1 112 ? 7.547 1.053 -13.133 1 89.69 112 VAL A CA 1
ATOM 841 C C . VAL A 1 112 ? 8.305 0.145 -14.094 1 89.69 112 VAL A C 1
ATOM 843 O O . VAL A 1 112 ? 7.715 -0.44 -15.008 1 89.69 112 VAL A O 1
ATOM 846 N N . ASP A 1 113 ? 9.539 -0.078 -13.898 1 88.44 113 ASP A N 1
ATOM 847 C CA . ASP A 1 113 ? 10.328 -0.926 -14.789 1 88.44 113 ASP A CA 1
ATOM 848 C C . ASP A 1 113 ? 10.25 -2.391 -14.359 1 88.44 113 ASP A C 1
ATOM 850 O O . ASP A 1 113 ? 10.906 -3.248 -14.953 1 88.44 113 ASP A O 1
ATOM 854 N N . GLY A 1 114 ? 9.531 -2.707 -13.281 1 89.12 114 GLY A N 1
ATOM 855 C CA . GLY A 1 114 ? 9.289 -4.078 -12.852 1 89.12 114 GLY A CA 1
ATOM 856 C C . GLY A 1 114 ? 10.289 -4.562 -11.82 1 89.12 114 GLY A C 1
ATOM 857 O O . GLY A 1 114 ? 10.219 -5.707 -11.367 1 89.12 114 GLY A O 1
ATOM 858 N N . THR A 1 115 ? 11.203 -3.701 -11.391 1 90.94 115 THR A N 1
ATOM 859 C CA . THR A 1 115 ? 12.188 -4.098 -10.391 1 90.94 115 THR A CA 1
ATOM 860 C C . THR A 1 115 ? 11.617 -3.955 -8.977 1 90.94 115 THR A C 1
ATOM 862 O O . THR A 1 115 ? 10.812 -3.059 -8.719 1 90.94 115 THR A O 1
ATOM 865 N N . ILE A 1 116 ? 12.016 -4.871 -8.156 1 93.69 116 ILE A N 1
ATOM 866 C CA . ILE A 1 116 ? 11.727 -4.828 -6.727 1 93.69 116 ILE A CA 1
ATOM 867 C C . ILE A 1 116 ? 13.031 -4.867 -5.934 1 93.69 116 ILE A C 1
ATOM 869 O O . ILE A 1 116 ? 13.914 -5.68 -6.223 1 93.69 116 ILE A O 1
ATOM 873 N N . LYS A 1 117 ? 13.164 -3.982 -5 1 93.88 117 LYS A N 1
ATOM 874 C CA . LYS A 1 117 ? 14.359 -3.924 -4.16 1 93.88 117 LYS A CA 1
ATOM 875 C C . LYS A 1 117 ? 14.008 -4.133 -2.689 1 93.88 117 LYS A C 1
ATOM 877 O O . LYS A 1 117 ? 12.922 -3.744 -2.242 1 93.88 117 LYS A O 1
ATOM 882 N N . VAL A 1 118 ? 14.938 -4.754 -1.971 1 93.75 118 VAL A N 1
ATOM 883 C CA . VAL A 1 118 ? 14.828 -4.961 -0.531 1 93.75 118 VAL A CA 1
ATOM 884 C C . VAL A 1 118 ? 15.844 -4.086 0.199 1 93.75 118 VAL A C 1
ATOM 886 O O . VAL A 1 118 ? 17.031 -4.07 -0.156 1 93.75 118 VAL A O 1
ATOM 889 N N . TRP A 1 119 ? 15.297 -3.352 1.15 1 94.19 119 TRP A N 1
ATOM 890 C CA . TRP A 1 119 ? 16.125 -2.48 1.973 1 94.19 119 TRP A CA 1
ATOM 891 C C . TRP A 1 119 ? 16.141 -2.955 3.422 1 94.19 119 TRP A C 1
ATOM 893 O O . TRP A 1 119 ? 15.094 -3.188 4.02 1 94.19 119 TRP A O 1
ATOM 903 N N . LYS A 1 120 ? 17.328 -3.26 3.889 1 85.75 120 LYS A N 1
ATOM 904 C CA . LYS A 1 120 ? 17.484 -3.645 5.289 1 85.75 120 LYS A CA 1
ATOM 905 C C . LYS A 1 120 ? 18.125 -2.52 6.098 1 85.75 120 LYS A C 1
ATOM 907 O O . LYS A 1 120 ? 19 -1.818 5.605 1 85.75 120 LYS A O 1
ATOM 912 N N . SER A 1 121 ? 17.219 -2.062 7.043 1 63.06 121 SER A N 1
ATOM 913 C CA . SER A 1 121 ? 17.891 -1.104 7.914 1 63.06 121 SER A CA 1
ATOM 914 C C . SER A 1 121 ? 18.641 -1.81 9.031 1 63.06 121 SER A C 1
ATOM 916 O O . SER A 1 121 ? 18.328 -2.943 9.391 1 63.06 121 SER A O 1
ATOM 918 N N . VAL B 1 1 ? 16.344 -9.906 -4.309 1 48.97 1 VAL B N 1
ATOM 919 C CA . VAL B 1 1 ? 15.008 -9.414 -4.656 1 48.97 1 VAL B CA 1
ATOM 920 C C . VAL B 1 1 ? 14.773 -9.562 -6.156 1 48.97 1 VAL B C 1
ATOM 922 O O . VAL B 1 1 ? 15.727 -9.555 -6.941 1 48.97 1 VAL B O 1
ATOM 925 N N . SER B 1 2 ? 13.594 -9.844 -6.535 1 56.84 2 SER B N 1
ATOM 926 C CA . SER B 1 2 ? 13.359 -10.203 -7.926 1 56.84 2 SER B CA 1
ATOM 927 C C . SER B 1 2 ? 13.602 -9.016 -8.859 1 56.84 2 SER B C 1
ATOM 929 O O . SER B 1 2 ? 13.148 -7.906 -8.578 1 56.84 2 SER B O 1
ATOM 931 N N . ASP B 1 3 ? 14.477 -9.234 -9.805 1 60.94 3 ASP B N 1
ATOM 932 C CA . ASP B 1 3 ? 15.062 -8.227 -10.688 1 60.94 3 ASP B CA 1
ATOM 933 C C . ASP B 1 3 ? 14.055 -7.754 -11.727 1 60.94 3 ASP B C 1
ATOM 935 O O . ASP B 1 3 ? 14.109 -6.609 -12.188 1 60.94 3 ASP B O 1
ATOM 939 N N . ASP B 1 4 ? 13.242 -8.578 -11.992 1 66.31 4 ASP B N 1
ATOM 940 C CA . ASP B 1 4 ? 12.391 -8.055 -13.055 1 66.31 4 ASP B CA 1
ATOM 941 C C . ASP B 1 4 ? 11.156 -8.938 -13.258 1 66.31 4 ASP B C 1
ATOM 943 O O . ASP B 1 4 ? 11.281 -10.117 -13.602 1 66.31 4 ASP B O 1
ATOM 947 N N . LEU B 1 5 ? 10.008 -8.562 -12.805 1 79.56 5 LEU B N 1
ATOM 948 C CA . LEU B 1 5 ? 8.766 -9.297 -13.062 1 79.56 5 LEU B CA 1
ATOM 949 C C . LEU B 1 5 ? 8.367 -9.195 -14.531 1 79.56 5 LEU B C 1
ATOM 951 O O . LEU B 1 5 ? 7.461 -9.898 -14.984 1 79.56 5 LEU B O 1
ATOM 955 N N . GLY B 1 6 ? 9.109 -8.461 -15.266 1 78.31 6 GLY B N 1
ATOM 956 C CA . GLY B 1 6 ? 8.852 -8.305 -16.688 1 78.31 6 GLY B CA 1
ATOM 957 C C . GLY B 1 6 ? 7.652 -7.43 -16.984 1 78.31 6 GLY B C 1
ATOM 958 O O . GLY B 1 6 ? 7.199 -7.352 -18.125 1 78.31 6 GLY B O 1
ATOM 959 N N . GLN B 1 7 ? 7.047 -6.961 -16.047 1 83.06 7 GLN B N 1
ATOM 960 C CA . GLN B 1 7 ? 5.914 -6.051 -16.172 1 83.06 7 GLN B CA 1
ATOM 961 C C . GLN B 1 7 ? 5.938 -4.984 -15.086 1 83.06 7 GLN B C 1
ATOM 963 O O . GLN B 1 7 ? 6.477 -5.207 -14 1 83.06 7 GLN B O 1
ATOM 968 N N . PRO B 1 8 ? 5.34 -3.828 -15.422 1 84.56 8 PRO B N 1
ATOM 969 C CA . PRO B 1 8 ? 5.262 -2.797 -14.391 1 84.56 8 PRO B CA 1
ATOM 970 C C . PRO B 1 8 ? 4.535 -3.275 -13.133 1 84.56 8 PRO B C 1
ATOM 972 O O . PRO B 1 8 ? 3.527 -3.979 -13.227 1 84.56 8 PRO B O 1
ATOM 975 N N . VAL B 1 9 ? 5.105 -2.959 -12.016 1 87.88 9 VAL B N 1
ATOM 976 C CA . VAL B 1 9 ? 4.523 -3.279 -10.719 1 87.88 9 VAL B CA 1
ATOM 977 C C . VAL B 1 9 ? 3.807 -2.053 -10.156 1 87.88 9 VAL B C 1
ATOM 979 O O . VAL B 1 9 ? 4.383 -0.964 -10.094 1 87.88 9 VAL B O 1
ATOM 982 N N . ASN B 1 10 ? 2.568 -2.23 -9.711 1 87.44 10 ASN B N 1
ATOM 983 C CA . ASN B 1 10 ? 1.764 -1.125 -9.203 1 87.44 10 ASN B CA 1
ATOM 984 C C . ASN B 1 10 ? 1.802 -1.057 -7.68 1 87.44 10 ASN B C 1
ATOM 986 O O . ASN B 1 10 ? 1.773 0.031 -7.102 1 87.44 10 ASN B O 1
ATOM 990 N N . CYS B 1 11 ? 1.785 -2.121 -7.105 1 91.94 11 CYS B N 1
ATOM 991 C CA . CYS B 1 11 ? 1.758 -2.225 -5.648 1 91.94 11 CYS B CA 1
ATOM 992 C C . CYS B 1 11 ? 2.463 -3.492 -5.18 1 91.94 11 CYS B C 1
ATOM 994 O O . CYS B 1 11 ? 2.381 -4.531 -5.836 1 91.94 11 CYS B O 1
ATOM 996 N N . ILE B 1 12 ? 3.17 -3.309 -4.027 1 94 12 ILE B N 1
ATOM 997 C CA . ILE B 1 12 ? 3.818 -4.473 -3.436 1 94 12 ILE B CA 1
ATOM 998 C C . ILE B 1 12 ? 3.521 -4.523 -1.938 1 94 12 ILE B C 1
ATOM 1000 O O . ILE B 1 12 ? 3.309 -3.484 -1.308 1 94 12 ILE B O 1
ATOM 1004 N N . SER B 1 13 ? 3.475 -5.695 -1.409 1 95.38 13 SER B N 1
ATOM 1005 C CA . SER B 1 13 ? 3.344 -5.957 0.021 1 95.38 13 SER B CA 1
ATOM 1006 C C . SER B 1 13 ? 4.137 -7.195 0.431 1 95.38 13 SER B C 1
ATOM 1008 O O . SER B 1 13 ? 4.246 -8.148 -0.336 1 95.38 13 SER B O 1
ATOM 1010 N N . MET B 1 14 ? 4.711 -7.148 1.579 1 94 14 MET B N 1
ATOM 1011 C CA . MET B 1 14 ? 5.488 -8.273 2.09 1 94 14 MET B CA 1
ATOM 1012 C C . MET B 1 14 ? 4.652 -9.125 3.037 1 94 14 MET B C 1
ATOM 1014 O O . MET B 1 14 ? 3.857 -8.602 3.816 1 94 14 MET B O 1
ATOM 1018 N N . SER B 1 15 ? 4.906 -10.398 2.994 1 95.25 15 SER B N 1
ATOM 1019 C CA . SER B 1 15 ? 4.258 -11.281 3.955 1 95.25 15 SER B CA 1
ATOM 1020 C C . SER B 1 15 ? 4.789 -11.055 5.367 1 95.25 15 SER B C 1
ATOM 1022 O O . SER B 1 15 ? 5.875 -10.492 5.543 1 95.25 15 SER B O 1
ATOM 1024 N N . ASN B 1 16 ? 3.971 -11.484 6.328 1 93.31 16 ASN B N 1
ATOM 1025 C CA . ASN B 1 16 ? 4.324 -11.234 7.723 1 93.31 16 ASN B CA 1
ATOM 1026 C C . ASN B 1 16 ? 5.617 -11.945 8.109 1 93.31 16 ASN B C 1
ATOM 1028 O O . ASN B 1 16 ? 6.395 -11.43 8.914 1 93.31 16 ASN B O 1
ATOM 1032 N N . ASP B 1 17 ? 5.824 -13.102 7.574 1 92.44 17 ASP B N 1
ATOM 1033 C CA . ASP B 1 17 ? 7.043 -13.836 7.898 1 92.44 17 ASP B CA 1
ATOM 1034 C C . ASP B 1 17 ? 8.219 -13.352 7.055 1 92.44 17 ASP B C 1
ATOM 1036 O O . ASP B 1 17 ? 9.344 -13.836 7.207 1 92.44 17 ASP B O 1
ATOM 1040 N N . GLY B 1 18 ? 7.957 -12.453 6.102 1 92.56 18 GLY B N 1
ATOM 1041 C CA . GLY B 1 18 ? 9.008 -11.82 5.324 1 92.56 18 GLY B CA 1
ATOM 1042 C C . GLY B 1 18 ? 9.508 -12.68 4.18 1 92.56 18 GLY B C 1
ATOM 1043 O O . GLY B 1 18 ? 10.477 -12.32 3.504 1 92.56 18 GLY B O 1
ATOM 1044 N N . ASN B 1 19 ? 8.836 -13.781 3.881 1 93.69 19 ASN B N 1
ATOM 1045 C CA . ASN B 1 19 ? 9.367 -14.742 2.924 1 93.69 19 ASN B CA 1
ATOM 1046 C C . ASN B 1 19 ? 8.781 -14.539 1.532 1 93.69 19 ASN B C 1
ATOM 1048 O O . ASN B 1 19 ? 9.305 -15.062 0.546 1 93.69 19 ASN B O 1
ATOM 1052 N N . CYS B 1 20 ? 7.707 -13.828 1.479 1 95.12 20 CYS B N 1
ATOM 1053 C CA . CYS B 1 20 ? 7.035 -13.656 0.196 1 95.12 20 CYS B CA 1
ATOM 1054 C C . CYS B 1 20 ? 6.758 -12.18 -0.075 1 95.12 20 CYS B C 1
ATOM 1056 O O . CYS B 1 20 ? 6.582 -11.398 0.859 1 95.12 20 CYS B O 1
ATOM 1058 N N . ILE B 1 21 ? 6.715 -11.828 -1.317 1 95.44 21 ILE B N 1
ATOM 1059 C CA . ILE B 1 21 ? 6.297 -10.516 -1.806 1 95.44 21 ILE B CA 1
ATOM 1060 C C . ILE B 1 21 ? 5.074 -10.664 -2.705 1 95.44 21 ILE B C 1
ATOM 1062 O O . ILE B 1 21 ? 5.059 -11.5 -3.613 1 95.44 21 ILE B O 1
ATOM 1066 N N . LEU B 1 22 ? 4.043 -9.969 -2.336 1 95.81 22 LEU B N 1
ATOM 1067 C CA . LEU B 1 22 ? 2.869 -9.852 -3.191 1 95.81 22 LEU B CA 1
ATOM 1068 C C . LEU B 1 22 ? 2.98 -8.625 -4.098 1 95.81 22 LEU B C 1
ATOM 1070 O O . LEU B 1 22 ? 3.25 -7.523 -3.625 1 95.81 22 LEU B O 1
ATOM 1074 N N . ALA B 1 23 ? 2.787 -8.828 -5.406 1 93.69 23 ALA B N 1
ATOM 1075 C CA . ALA B 1 23 ? 2.904 -7.742 -6.379 1 93.69 23 ALA B CA 1
ATOM 1076 C C . ALA B 1 23 ? 1.664 -7.664 -7.266 1 93.69 23 ALA B C 1
ATOM 1078 O O . ALA B 1 23 ? 1.216 -8.672 -7.809 1 93.69 23 ALA B O 1
ATOM 1079 N N . SER B 1 24 ? 1.104 -6.48 -7.266 1 91.38 24 SER B N 1
ATOM 1080 C CA . SER B 1 24 ? 0.072 -6.203 -8.258 1 91.38 24 SER B CA 1
ATOM 1081 C C . SER B 1 24 ? 0.671 -5.586 -9.523 1 91.38 24 SER B C 1
ATOM 1083 O O . SER B 1 24 ? 1.5 -4.68 -9.438 1 91.38 24 SER B O 1
ATOM 1085 N N . CYS B 1 25 ? 0.254 -6.082 -10.68 1 86.25 25 CYS B N 1
ATOM 1086 C CA . CYS B 1 25 ? 0.798 -5.617 -11.945 1 86.25 25 CYS B CA 1
ATOM 1087 C C . CYS B 1 25 ? -0.302 -5.051 -12.836 1 86.25 25 CYS B C 1
ATOM 1089 O O . CYS B 1 25 ? -1.478 -5.07 -12.469 1 86.25 25 CYS B O 1
ATOM 1091 N N . LEU B 1 26 ? 0.066 -4.484 -13.914 1 81.56 26 LEU B N 1
ATOM 1092 C CA . LEU B 1 26 ? -0.849 -3.76 -14.797 1 81.56 26 LEU B CA 1
ATOM 1093 C C . LEU B 1 26 ? -1.792 -4.719 -15.508 1 81.56 26 LEU B C 1
ATOM 1095 O O . LEU B 1 26 ? -2.812 -4.301 -16.062 1 81.56 26 LEU B O 1
ATOM 1099 N N . ASP B 1 27 ? -1.579 -5.992 -15.5 1 79 27 ASP B N 1
ATOM 1100 C CA . ASP B 1 27 ? -2.451 -6.953 -16.172 1 79 27 ASP B CA 1
ATOM 1101 C C . ASP B 1 27 ? -3.557 -7.438 -15.234 1 79 27 ASP B C 1
ATOM 1103 O O . ASP B 1 27 ? -4.219 -8.438 -15.516 1 79 27 ASP B O 1
ATOM 1107 N N . SER B 1 28 ? -3.736 -6.863 -14.07 1 81.62 28 SER B N 1
ATOM 1108 C CA . SER B 1 28 ? -4.77 -7.133 -13.078 1 81.62 28 SER B CA 1
ATOM 1109 C C . SER B 1 28 ? -4.535 -8.469 -12.383 1 81.62 28 SER B C 1
ATOM 1111 O O . SER B 1 28 ? -5.48 -9.102 -11.906 1 81.62 28 SER B O 1
ATOM 1113 N N . THR B 1 29 ? -3.359 -8.914 -12.43 1 87 29 THR B N 1
ATOM 1114 C CA . THR B 1 29 ? -2.977 -10.141 -11.734 1 87 29 THR B CA 1
ATOM 1115 C C . THR B 1 29 ? -2.084 -9.82 -10.539 1 87 29 THR B C 1
ATOM 1117 O O . THR B 1 29 ? -1.156 -9.016 -10.648 1 87 29 THR B O 1
ATOM 1120 N N . LEU B 1 30 ? -2.494 -10.469 -9.484 1 92.88 30 LEU B N 1
ATOM 1121 C CA . LEU B 1 30 ? -1.591 -10.453 -8.336 1 92.88 30 LEU B CA 1
ATOM 1122 C C . LEU B 1 30 ? -0.653 -11.656 -8.367 1 92.88 30 LEU B C 1
ATOM 1124 O O . LEU B 1 30 ? -1.078 -12.773 -8.672 1 92.88 30 LEU B O 1
ATOM 1128 N N . ARG B 1 31 ? 0.596 -11.359 -8.102 1 94.06 31 ARG B N 1
ATOM 1129 C CA . ARG B 1 31 ? 1.609 -12.406 -8.094 1 94.06 31 ARG B CA 1
ATOM 1130 C C . ARG B 1 31 ? 2.295 -12.5 -6.734 1 94.06 31 ARG B C 1
ATOM 1132 O O . ARG B 1 31 ? 2.734 -11.484 -6.188 1 94.06 31 ARG B O 1
ATOM 1139 N N . LEU B 1 32 ? 2.264 -13.695 -6.227 1 96 32 LEU B N 1
ATOM 1140 C CA . LEU B 1 32 ? 3.039 -14 -5.027 1 96 32 LEU B CA 1
ATOM 1141 C C . LEU B 1 32 ? 4.391 -14.602 -5.395 1 96 32 LEU B C 1
ATOM 1143 O O . LEU B 1 32 ? 4.453 -15.617 -6.09 1 96 32 LEU B O 1
ATOM 1147 N N . ILE B 1 33 ? 5.434 -13.953 -4.887 1 95.31 33 ILE B N 1
ATOM 1148 C CA . ILE B 1 33 ? 6.785 -14.359 -5.262 1 95.31 33 ILE B CA 1
ATOM 1149 C C . ILE B 1 33 ? 7.582 -14.719 -4.008 1 95.31 33 ILE B C 1
ATOM 1151 O O . ILE B 1 33 ? 7.434 -14.07 -2.967 1 95.31 33 ILE B O 1
ATOM 1155 N N . ASP B 1 34 ? 8.406 -15.781 -4.152 1 95.25 34 ASP B N 1
ATOM 1156 C CA . ASP B 1 34 ? 9.375 -16.062 -3.096 1 95.25 34 ASP B CA 1
ATOM 1157 C C . ASP B 1 34 ? 10.438 -14.961 -3.02 1 95.25 34 ASP B C 1
ATOM 1159 O O . ASP B 1 34 ? 11.086 -14.648 -4.02 1 95.25 34 ASP B O 1
ATOM 1163 N N . ARG B 1 35 ? 10.57 -14.43 -1.938 1 92 35 ARG B N 1
ATOM 1164 C CA . ARG B 1 35 ? 11.469 -13.281 -1.8 1 92 35 ARG B CA 1
ATOM 1165 C C . ARG B 1 35 ? 12.914 -13.688 -2.059 1 92 35 ARG B C 1
ATOM 1167 O O . ARG B 1 35 ? 13.68 -12.93 -2.666 1 92 35 ARG B O 1
ATOM 1174 N N . SER B 1 36 ? 13.32 -14.797 -1.628 1 90.44 36 SER B N 1
ATOM 1175 C CA . SER B 1 36 ? 14.711 -15.227 -1.707 1 90.44 36 SER B CA 1
ATOM 1176 C C . SER B 1 36 ? 15.07 -15.672 -3.119 1 90.44 36 SER B C 1
ATOM 1178 O O . SER B 1 36 ? 16.109 -15.266 -3.66 1 90.44 36 SER B O 1
ATOM 1180 N N . SER B 1 37 ? 14.234 -16.422 -3.779 1 89.75 37 SER B N 1
ATOM 1181 C CA . SER B 1 37 ? 14.562 -17 -5.078 1 89.75 37 SER B CA 1
ATOM 1182 C C . SER B 1 37 ? 14 -16.156 -6.215 1 89.75 37 SER B C 1
ATOM 1184 O O . SER B 1 37 ? 14.445 -16.266 -7.359 1 89.75 37 SER B O 1
ATOM 1186 N N . GLY B 1 38 ? 12.984 -15.438 -5.887 1 89.69 38 GLY B N 1
ATOM 1187 C CA . GLY B 1 38 ? 12.289 -14.703 -6.934 1 89.69 38 GLY B CA 1
ATOM 1188 C C . GLY B 1 38 ? 11.297 -15.555 -7.703 1 89.69 38 GLY B C 1
ATOM 1189 O O . GLY B 1 38 ? 10.695 -15.094 -8.68 1 89.69 38 GLY B O 1
ATOM 1190 N N . GLU B 1 39 ? 11.117 -16.719 -7.273 1 93.06 39 GLU B N 1
ATOM 1191 C CA . GLU B 1 39 ? 10.227 -17.625 -7.973 1 93.06 39 GLU B CA 1
ATOM 1192 C C . GLU B 1 39 ? 8.766 -17.25 -7.754 1 93.06 39 GLU B C 1
ATOM 1194 O O . GLU B 1 39 ? 8.375 -16.859 -6.648 1 93.06 39 GLU B O 1
ATOM 1199 N N . LEU B 1 40 ? 7.965 -17.438 -8.844 1 94.25 40 LEU B N 1
ATOM 1200 C CA . LEU B 1 40 ? 6.52 -17.266 -8.742 1 94.25 40 LEU B CA 1
ATOM 1201 C C . LEU B 1 40 ? 5.891 -18.406 -7.941 1 94.25 40 LEU B C 1
ATOM 1203 O O . LEU B 1 40 ? 6.043 -19.578 -8.297 1 94.25 40 LEU B O 1
ATOM 1207 N N . LEU B 1 41 ? 5.246 -18.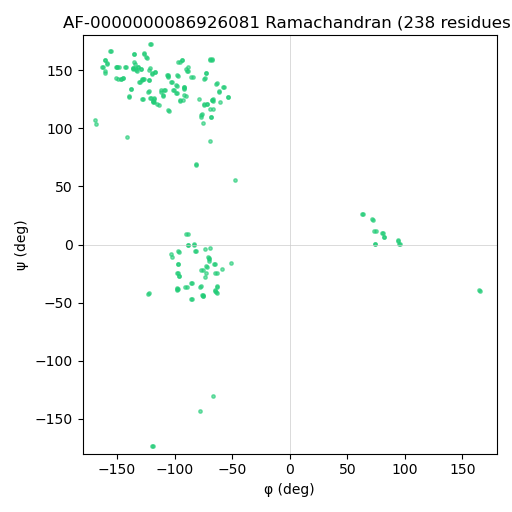062 -6.895 1 96.06 41 LEU B N 1
ATOM 1208 C CA . LEU B 1 41 ? 4.645 -19.062 -6.02 1 96.06 41 LEU B CA 1
ATOM 1209 C C . LEU B 1 41 ? 3.162 -19.234 -6.336 1 96.06 41 LEU B C 1
ATOM 1211 O O . LEU B 1 41 ? 2.631 -20.344 -6.254 1 96.06 41 LEU B O 1
ATOM 1215 N N . GLN B 1 42 ? 2.449 -18.172 -6.637 1 96.38 42 GLN B N 1
ATOM 1216 C CA . GLN B 1 42 ? 1.008 -18.219 -6.863 1 96.38 42 GLN B CA 1
ATOM 1217 C C . GLN B 1 42 ? 0.542 -16.984 -7.645 1 96.38 42 GLN B C 1
ATOM 1219 O O . GLN B 1 42 ? 1.232 -15.969 -7.676 1 96.38 42 GLN B O 1
ATOM 1224 N N . GLN B 1 43 ? -0.592 -17.094 -8.281 1 94.75 43 GLN B N 1
ATOM 1225 C CA . GLN B 1 43 ? -1.276 -15.992 -8.938 1 94.75 43 GLN B CA 1
ATOM 1226 C C . GLN B 1 43 ? -2.734 -15.906 -8.5 1 94.75 43 GLN B C 1
ATOM 1228 O O . GLN B 1 43 ? -3.383 -16.922 -8.273 1 94.75 43 GLN B O 1
ATOM 1233 N N . TYR B 1 44 ? -3.186 -14.711 -8.352 1 94 44 TYR B N 1
ATOM 1234 C CA . TYR B 1 44 ? -4.566 -14.453 -7.961 1 94 44 TYR B CA 1
ATOM 1235 C C . TYR B 1 44 ? -5.309 -13.688 -9.047 1 94 44 TYR B C 1
ATOM 1237 O O . TYR B 1 44 ? -4.859 -12.625 -9.484 1 94 44 TYR B O 1
ATOM 1245 N N . HIS B 1 45 ? -6.391 -14.258 -9.414 1 89.12 45 HIS B N 1
ATOM 1246 C CA . HIS B 1 45 ? -7.211 -13.719 -10.5 1 89.12 45 HIS B CA 1
ATOM 1247 C C . HIS B 1 45 ? -8.625 -13.422 -10.016 1 89.12 45 HIS B C 1
ATOM 1249 O O . HIS B 1 45 ? -9.109 -14.047 -9.07 1 89.12 45 HIS B O 1
ATOM 1255 N N . GLY B 1 46 ? -9.305 -12.438 -10.602 1 77.75 46 GLY B N 1
ATOM 1256 C CA . GLY B 1 46 ? -10.695 -12.195 -10.258 1 77.75 46 GLY B CA 1
ATOM 1257 C C . GLY B 1 46 ? -11.203 -10.844 -10.734 1 77.75 46 GLY B C 1
ATOM 1258 O O . GLY B 1 46 ? -12.312 -10.742 -11.258 1 77.75 46 GLY B O 1
ATOM 1259 N N . HIS B 1 47 ? -10.375 -9.922 -10.594 1 72.56 47 HIS B N 1
ATOM 1260 C CA . HIS B 1 47 ? -10.82 -8.602 -11.016 1 72.56 47 HIS B CA 1
ATOM 1261 C C . HIS B 1 47 ? -11.023 -8.539 -12.523 1 72.56 47 HIS B C 1
ATOM 1263 O O . HIS B 1 47 ? -10.203 -9.055 -13.289 1 72.56 47 HIS B O 1
ATOM 1269 N N . THR B 1 48 ? -12.172 -8.32 -12.891 1 66.12 48 THR B N 1
ATOM 1270 C CA . THR B 1 48 ? -12.531 -8.352 -14.305 1 66.12 48 THR B CA 1
ATOM 1271 C C . THR B 1 48 ? -12.086 -7.074 -15 1 66.12 48 THR B C 1
ATOM 1273 O O . THR B 1 48 ? -11.891 -7.062 -16.219 1 66.12 48 THR B O 1
ATOM 1276 N N . CYS B 1 49 ? -12.195 -6.082 -14.281 1 61.06 49 CYS B N 1
ATOM 1277 C CA . CYS B 1 49 ? -11.852 -4.848 -14.977 1 61.06 49 CYS B CA 1
ATOM 1278 C C . CYS B 1 49 ? -10.336 -4.699 -15.117 1 61.06 49 CYS B C 1
ATOM 1280 O O . CYS B 1 49 ? -9.586 -5.094 -14.219 1 61.06 49 CYS B O 1
ATOM 1282 N N . LYS B 1 50 ? -9.891 -4.777 -16.344 1 56.38 50 LYS B N 1
ATOM 1283 C CA . LYS B 1 50 ? -8.484 -4.523 -16.641 1 56.38 50 LYS B CA 1
ATOM 1284 C C . LYS B 1 50 ? -8.008 -3.238 -15.969 1 56.38 50 LYS B C 1
ATOM 1286 O O . LYS B 1 50 ? -8.234 -2.141 -16.484 1 56.38 50 LYS B O 1
ATOM 1291 N N . SER B 1 51 ? -8.203 -3.213 -14.625 1 55.16 51 SER B N 1
ATOM 1292 C CA . SER B 1 51 ? -7.902 -2.008 -13.867 1 55.16 51 SER B CA 1
ATOM 1293 C C . SER B 1 51 ? -6.402 -1.718 -13.859 1 55.16 51 SER B C 1
ATOM 1295 O O . SER B 1 51 ? -5.59 -2.639 -13.773 1 55.16 51 SER B O 1
ATOM 1297 N N . TYR B 1 52 ? -6.082 -0.458 -14.305 1 56.94 52 TYR B N 1
ATOM 1298 C CA . TYR B 1 52 ? -4.754 0.145 -14.336 1 56.94 52 TYR B CA 1
ATOM 1299 C C . TYR B 1 52 ? -4.148 0.207 -12.938 1 56.94 52 TYR B C 1
ATOM 1301 O O . TYR B 1 52 ? -2.926 0.27 -12.789 1 56.94 52 TYR B O 1
ATOM 1309 N N . LYS B 1 53 ? -4.996 0.152 -11.914 1 64.44 53 LYS B N 1
ATOM 1310 C CA . LYS B 1 53 ? -4.324 0.28 -10.625 1 64.44 53 LYS B CA 1
ATOM 1311 C C . LYS B 1 53 ? -4.953 -0.639 -9.586 1 64.44 53 LYS B C 1
ATOM 1313 O O . LYS B 1 53 ? -6.086 -0.41 -9.148 1 64.44 53 LYS B O 1
ATOM 1318 N N . LEU B 1 54 ? -4.402 -1.778 -9.5 1 75.19 54 LEU B N 1
ATOM 1319 C CA . LEU B 1 54 ? -4.789 -2.613 -8.367 1 75.19 54 LEU B CA 1
ATOM 1320 C C . LEU B 1 54 ? -3.844 -2.406 -7.188 1 75.19 54 LEU B C 1
ATOM 1322 O O . LEU B 1 54 ? -2.625 -2.344 -7.367 1 75.19 54 LEU B O 1
ATOM 1326 N N . ASP B 1 55 ? -4.414 -2.045 -6.031 1 88.44 55 ASP B N 1
ATOM 1327 C CA . ASP B 1 55 ? -3.684 -2.152 -4.773 1 88.44 55 ASP B CA 1
ATOM 1328 C C . ASP B 1 55 ? -3.877 -3.531 -4.145 1 88.44 55 ASP B C 1
ATOM 1330 O O . ASP B 1 55 ? -4.84 -4.234 -4.457 1 88.44 55 ASP B O 1
ATOM 1334 N N . CYS B 1 56 ? -2.855 -3.875 -3.375 1 92.62 56 CYS B N 1
ATOM 1335 C CA . CYS B 1 56 ? -2.938 -5.199 -2.771 1 92.62 56 CYS B CA 1
ATOM 1336 C C . CYS B 1 56 ? -2.195 -5.242 -1.44 1 92.62 56 CYS B C 1
ATOM 1338 O O . CYS B 1 56 ? -1.284 -4.445 -1.209 1 92.62 56 CYS B O 1
ATOM 1340 N N . CYS B 1 57 ? -2.648 -6.137 -0.558 1 95.69 57 CYS B N 1
ATOM 1341 C CA . CYS B 1 57 ? -1.916 -6.445 0.665 1 95.69 57 CYS B CA 1
ATOM 1342 C C . CYS B 1 57 ? -2.27 -7.84 1.174 1 95.69 57 CYS B C 1
ATOM 1344 O O . CYS B 1 57 ? -3.109 -8.523 0.588 1 95.69 57 CYS B O 1
ATOM 1346 N N . ILE B 1 58 ? -1.472 -8.305 2.092 1 96.25 58 ILE B N 1
ATOM 1347 C CA . ILE B 1 58 ? -1.686 -9.586 2.756 1 96.25 58 ILE B CA 1
ATOM 1348 C C . ILE B 1 58 ? -2.248 -9.352 4.156 1 96.25 58 ILE B C 1
ATOM 1350 O O . ILE B 1 58 ? -1.837 -8.422 4.852 1 96.25 58 ILE B O 1
ATOM 1354 N N . THR B 1 59 ? -3.221 -10.203 4.566 1 96.38 59 THR B N 1
ATOM 1355 C CA . THR B 1 59 ? -3.787 -10.055 5.902 1 96.38 59 THR B CA 1
ATOM 1356 C C . THR B 1 59 ? -2.748 -10.391 6.969 1 96.38 59 THR B C 1
ATOM 1358 O O . THR B 1 59 ? -1.74 -11.039 6.68 1 96.38 59 THR B O 1
ATOM 1361 N N . ASN B 1 60 ? -2.986 -9.891 8.188 1 93.75 60 ASN B N 1
ATOM 1362 C CA . ASN B 1 60 ? -1.983 -9.984 9.242 1 93.75 60 ASN B CA 1
ATOM 1363 C C . ASN B 1 60 ? -1.812 -11.422 9.734 1 93.75 60 ASN B C 1
ATOM 1365 O O . ASN B 1 60 ? -0.843 -11.734 10.422 1 93.75 60 ASN B O 1
ATOM 1369 N N . THR B 1 61 ? -2.684 -12.359 9.367 1 93.12 61 THR B N 1
ATOM 1370 C CA . THR B 1 61 ? -2.539 -13.781 9.68 1 93.12 61 THR B CA 1
ATOM 1371 C C . THR B 1 61 ? -1.899 -14.523 8.516 1 93.12 61 THR B C 1
ATOM 1373 O O . THR B 1 61 ? -1.631 -15.727 8.609 1 93.12 61 THR B O 1
ATOM 1376 N N . ASP B 1 62 ? -1.715 -13.82 7.398 1 94.75 62 ASP B N 1
ATOM 1377 C CA . ASP B 1 62 ? -1.225 -14.391 6.145 1 94.75 62 ASP B CA 1
ATOM 1378 C C . ASP B 1 62 ? -2.197 -15.43 5.594 1 94.75 62 ASP B C 1
ATOM 1380 O O . ASP B 1 62 ? -1.789 -16.359 4.906 1 94.75 62 ASP B O 1
ATOM 1384 N N . ALA B 1 63 ? -3.439 -15.281 5.945 1 96.38 63 ALA B N 1
ATOM 1385 C CA . ALA B 1 63 ? -4.449 -16.219 5.469 1 96.38 63 ALA B CA 1
ATOM 1386 C C . ALA B 1 63 ? -4.973 -15.82 4.094 1 96.38 63 ALA B C 1
ATOM 1388 O O . ALA B 1 63 ? -5.371 -16.672 3.295 1 96.38 63 ALA B O 1
ATOM 1389 N N . HIS B 1 64 ? -5.035 -14.562 3.832 1 97.31 64 HIS B N 1
ATOM 1390 C CA . HIS B 1 64 ? -5.652 -14.078 2.602 1 97.31 64 HIS B CA 1
ATOM 1391 C C . HIS B 1 64 ? -4.809 -12.984 1.957 1 97.31 64 HIS B C 1
ATOM 1393 O O . HIS B 1 64 ? -4.074 -12.273 2.645 1 97.31 64 HIS B O 1
ATOM 1399 N N . VAL B 1 65 ? -4.926 -12.914 0.681 1 96.44 65 VAL B N 1
ATOM 1400 C CA . VAL B 1 65 ? -4.547 -11.758 -0.128 1 96.44 65 VAL B CA 1
ATOM 1401 C C . VAL B 1 65 ? -5.785 -10.922 -0.436 1 96.44 65 VAL B C 1
ATOM 1403 O O . VAL B 1 65 ? -6.848 -11.461 -0.748 1 96.44 65 VAL B O 1
ATOM 1406 N N . THR B 1 66 ? -5.613 -9.617 -0.318 1 95.19 66 THR B N 1
ATOM 1407 C CA . THR B 1 66 ? -6.758 -8.766 -0.634 1 95.19 66 THR B CA 1
ATOM 1408 C C . THR B 1 66 ? -6.344 -7.633 -1.568 1 95.19 66 THR B C 1
ATOM 1410 O O . THR B 1 66 ? -5.176 -7.242 -1.603 1 95.19 66 THR B O 1
ATOM 1413 N N . GLY B 1 67 ? -7.285 -7.156 -2.354 1 93 67 GLY B N 1
ATOM 1414 C CA . GLY B 1 67 ? -7.059 -6.086 -3.309 1 93 67 GLY B CA 1
ATOM 1415 C C . GLY B 1 67 ? -8.336 -5.43 -3.789 1 93 67 GLY B C 1
ATOM 1416 O O . GLY B 1 67 ? -9.398 -6.066 -3.807 1 93 67 GLY B O 1
ATOM 1417 N N . GLY B 1 68 ? -8.164 -4.215 -4.152 1 91.12 68 GLY B N 1
ATOM 1418 C CA . GLY B 1 68 ? -9.297 -3.467 -4.676 1 91.12 68 GLY B CA 1
ATOM 1419 C C . GLY B 1 68 ? -9.391 -3.512 -6.191 1 91.12 68 GLY B C 1
ATOM 1420 O O . GLY B 1 68 ? -8.398 -3.756 -6.871 1 91.12 68 GLY B O 1
ATOM 1421 N N . SER B 1 69 ? -10.586 -3.246 -6.645 1 83.75 69 SER B N 1
ATOM 1422 C CA . SER B 1 69 ? -10.867 -3.23 -8.078 1 83.75 69 SER B CA 1
ATOM 1423 C C . SER B 1 69 ? -11.484 -1.904 -8.508 1 83.75 69 SER B C 1
ATOM 1425 O O . SER B 1 69 ? -11.945 -1.129 -7.668 1 83.75 69 SER B O 1
ATOM 1427 N N . GLU B 1 70 ? -11.406 -1.656 -9.797 1 87.62 70 GLU B N 1
ATOM 1428 C CA . GLU B 1 70 ? -11.961 -0.433 -10.367 1 87.62 70 GLU B CA 1
ATOM 1429 C C . GLU B 1 70 ? -13.477 -0.388 -10.211 1 87.62 70 GLU B C 1
ATOM 1431 O O . GLU B 1 70 ? -14.078 0.689 -10.203 1 87.62 70 GLU B O 1
ATOM 1436 N N . ASP B 1 71 ? -14.086 -1.487 -10.086 1 87.06 71 ASP B N 1
ATOM 1437 C CA . ASP B 1 71 ? -15.539 -1.55 -9.984 1 87.06 71 ASP B CA 1
ATOM 1438 C C . ASP B 1 71 ? -16 -1.304 -8.547 1 87.06 71 ASP B C 1
ATOM 1440 O O . ASP B 1 71 ? -17.188 -1.397 -8.25 1 87.06 71 ASP B O 1
ATOM 1444 N N . GLY B 1 72 ? -15.094 -1.087 -7.656 1 92.19 72 GLY B N 1
ATOM 1445 C CA . GLY B 1 72 ? -15.438 -0.779 -6.277 1 92.19 72 GLY B CA 1
ATOM 1446 C C . GLY B 1 72 ? -15.414 -1.994 -5.371 1 92.19 72 GLY B C 1
ATOM 1447 O O . GLY B 1 72 ? -15.664 -1.884 -4.168 1 92.19 72 GLY B O 1
ATOM 1448 N N . PHE B 1 73 ? -15.078 -3.143 -5.934 1 92.56 73 PHE B N 1
ATOM 1449 C CA . PHE B 1 73 ? -15.062 -4.363 -5.141 1 92.56 73 PHE B CA 1
ATOM 1450 C C . PHE B 1 73 ? -13.695 -4.574 -4.5 1 92.56 73 PHE B C 1
ATOM 1452 O O . PHE B 1 73 ? -12.672 -4.195 -5.078 1 92.56 73 PHE B O 1
ATOM 1459 N N . ILE B 1 74 ? -13.734 -5.18 -3.395 1 94.62 74 ILE B N 1
ATOM 1460 C CA . ILE B 1 74 ? -12.547 -5.762 -2.773 1 94.62 74 ILE B CA 1
ATOM 1461 C C . ILE B 1 74 ? -12.656 -7.285 -2.779 1 94.62 74 ILE B C 1
ATOM 1463 O O . ILE B 1 74 ? -13.711 -7.84 -2.453 1 94.62 74 ILE B O 1
ATOM 1467 N N . PHE B 1 75 ? -11.625 -7.852 -3.178 1 94.62 75 PHE B N 1
ATOM 1468 C CA . PHE B 1 75 ? -11.531 -9.305 -3.193 1 94.62 75 PHE B CA 1
ATOM 1469 C C . PHE B 1 75 ? -10.625 -9.797 -2.072 1 94.62 75 PHE B C 1
ATOM 1471 O O . PHE B 1 75 ? -9.625 -9.156 -1.747 1 94.62 75 PHE B O 1
ATOM 1478 N N . PHE B 1 76 ? -11.008 -10.945 -1.554 1 96.19 76 PHE B N 1
ATOM 1479 C CA . PHE B 1 76 ? -10.125 -11.766 -0.729 1 96.19 76 PHE B CA 1
ATOM 1480 C C . PHE B 1 76 ? -9.891 -13.125 -1.372 1 96.19 76 PHE B C 1
ATOM 1482 O O . PHE B 1 76 ? -10.844 -13.828 -1.71 1 96.19 76 PHE B O 1
ATOM 1489 N N . TRP B 1 77 ? -8.719 -13.422 -1.582 1 97.25 77 TRP B N 1
ATOM 1490 C CA . TRP B 1 77 ? -8.328 -14.75 -2.035 1 97.25 77 TRP B CA 1
ATOM 1491 C C . TRP B 1 77 ? -7.664 -15.531 -0.905 1 97.25 77 TRP B C 1
ATOM 1493 O O . TRP B 1 77 ? -6.938 -14.969 -0.089 1 97.25 77 TRP B O 1
ATOM 1503 N N . ASP B 1 78 ? -7.898 -16.812 -0.901 1 98.19 78 ASP B N 1
ATOM 1504 C CA . ASP B 1 78 ? -7.074 -17.672 -0.06 1 98.19 78 ASP B CA 1
ATOM 1505 C C . ASP B 1 78 ? -5.609 -17.609 -0.483 1 98.19 78 ASP B C 1
ATOM 1507 O O . ASP B 1 78 ? -5.293 -17.734 -1.669 1 98.19 78 ASP B O 1
ATOM 1511 N N . LEU B 1 79 ? -4.715 -17.438 0.486 1 97.44 79 LEU B N 1
ATOM 1512 C CA . LEU B 1 79 ? -3.307 -17.234 0.155 1 97.44 79 LEU B CA 1
ATOM 1513 C C . LEU B 1 79 ? -2.734 -18.484 -0.525 1 97.44 79 LEU B C 1
ATOM 1515 O O . LEU B 1 79 ? -2.002 -18.375 -1.511 1 97.44 79 LEU B O 1
ATOM 1519 N N . VAL B 1 80 ? -3.07 -19.609 -0.079 1 96.06 80 VAL B N 1
ATOM 1520 C CA . VAL B 1 80 ? -2.416 -20.844 -0.504 1 96.06 80 VAL B CA 1
ATOM 1521 C C . VAL B 1 80 ? -3.066 -21.359 -1.786 1 96.06 80 VAL B C 1
ATOM 1523 O O . VAL B 1 80 ? -2.381 -21.609 -2.783 1 96.06 80 VAL B O 1
ATOM 1526 N N . ASP B 1 81 ? -4.348 -21.406 -1.853 1 96.5 81 ASP B N 1
ATOM 1527 C CA . ASP B 1 81 ? -4.945 -22.062 -3.012 1 96.5 81 ASP B CA 1
ATOM 1528 C C . ASP B 1 81 ? -5.453 -21.047 -4.023 1 96.5 81 ASP B C 1
ATOM 1530 O O . ASP B 1 81 ? -5.906 -21.406 -5.109 1 96.5 81 ASP B O 1
ATOM 1534 N N . ALA B 1 82 ? -5.516 -19.797 -3.732 1 96.94 82 ALA B N 1
ATOM 1535 C CA . ALA B 1 82 ? -5.777 -18.672 -4.621 1 96.94 82 ALA B CA 1
ATOM 1536 C C . ALA B 1 82 ? -7.254 -18.609 -5.004 1 96.94 82 ALA B C 1
ATOM 1538 O O . ALA B 1 82 ? -7.629 -17.875 -5.934 1 96.94 82 ALA B O 1
ATOM 1539 N N . SER B 1 83 ? -8.094 -19.391 -4.309 1 97 83 SER B N 1
ATOM 1540 C CA . SER B 1 83 ? -9.531 -19.266 -4.555 1 97 83 SER B CA 1
ATOM 1541 C C . SER B 1 83 ? -10.078 -17.969 -3.973 1 97 83 SER B C 1
ATOM 1543 O O . SER B 1 83 ? -9.562 -17.453 -2.979 1 97 83 SER B O 1
ATOM 1545 N N . VAL B 1 84 ? -11.078 -17.438 -4.637 1 95.81 84 VAL B N 1
ATOM 1546 C CA . VAL B 1 84 ? -11.758 -16.281 -4.078 1 95.81 84 VAL B CA 1
ATOM 1547 C C . VAL B 1 84 ? -12.531 -16.688 -2.826 1 95.81 84 VAL B C 1
ATOM 1549 O O . VAL B 1 84 ? -13.492 -17.453 -2.904 1 95.81 84 VAL B O 1
ATOM 1552 N N . ALA B 1 85 ? -12.047 -16.234 -1.705 1 96.94 85 ALA B N 1
ATOM 1553 C CA . ALA B 1 85 ? -12.711 -16.516 -0.436 1 96.94 85 ALA B CA 1
ATOM 1554 C C . ALA B 1 85 ? -13.961 -15.656 -0.269 1 96.94 85 ALA B C 1
ATOM 1556 O O . ALA B 1 85 ? -15 -16.141 0.193 1 96.94 85 ALA B O 1
ATOM 1557 N N . THR B 1 86 ? -13.922 -14.391 -0.573 1 95.5 86 THR B N 1
ATOM 1558 C CA . THR B 1 86 ? -15.047 -13.461 -0.519 1 95.5 86 THR B CA 1
ATOM 1559 C C . THR B 1 86 ? -14.789 -12.25 -1.409 1 95.5 86 THR B C 1
ATOM 1561 O O . THR B 1 86 ? -13.648 -11.984 -1.792 1 95.5 86 THR B O 1
ATOM 1564 N N . LYS B 1 87 ? -15.742 -11.641 -1.821 1 94.19 87 LYS B N 1
ATOM 1565 C CA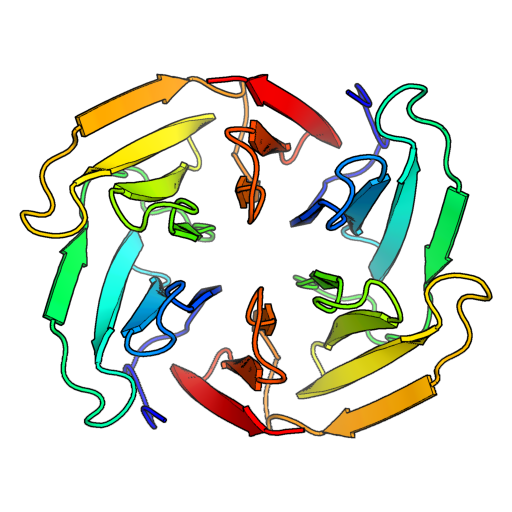 . LYS B 1 87 ? -15.703 -10.344 -2.496 1 94.19 87 LYS B CA 1
ATOM 1566 C C . LYS B 1 87 ? -16.938 -9.508 -2.158 1 94.19 87 LYS B C 1
ATOM 1568 O O . LYS B 1 87 ? -18.031 -10.055 -1.964 1 94.19 87 LYS B O 1
ATOM 1573 N N . PHE B 1 88 ? -16.781 -8.234 -2.004 1 95.5 88 PHE B N 1
ATOM 1574 C CA . PHE B 1 88 ? -17.891 -7.344 -1.686 1 95.5 88 PHE B CA 1
ATOM 1575 C C . PHE B 1 88 ? -17.641 -5.953 -2.26 1 95.5 88 PHE B C 1
ATOM 1577 O O . PHE B 1 88 ? -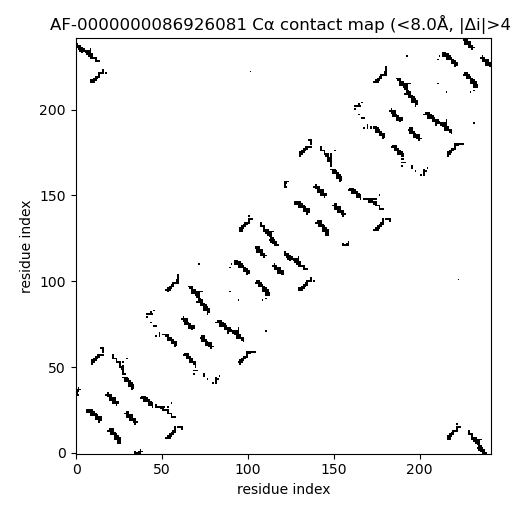16.5 -5.559 -2.484 1 95.5 88 PHE B O 1
ATOM 1584 N N . ARG B 1 89 ? -18.672 -5.277 -2.529 1 95.12 89 ARG B N 1
ATOM 1585 C CA . ARG B 1 89 ? -18.547 -3.895 -2.977 1 95.12 89 ARG B CA 1
ATOM 1586 C C . ARG B 1 89 ? -18.234 -2.969 -1.808 1 95.12 89 ARG B C 1
ATOM 1588 O O . ARG B 1 89 ? -19.094 -2.711 -0.96 1 95.12 89 ARG B O 1
ATOM 1595 N N . ALA B 1 90 ? -17.062 -2.443 -1.744 1 94.31 90 ALA B N 1
ATOM 1596 C CA . ALA B 1 90 ? -16.594 -1.583 -0.659 1 94.31 90 ALA B CA 1
ATOM 1597 C C . ALA B 1 90 ? -16.906 -0.117 -0.949 1 94.31 90 ALA B C 1
ATOM 1599 O O . ALA B 1 90 ? -17.141 0.667 -0.027 1 94.31 90 ALA B O 1
ATOM 1600 N N . HIS B 1 91 ? -16.812 0.301 -2.156 1 93.62 91 HIS B N 1
ATOM 1601 C CA . HIS B 1 91 ? -17.031 1.679 -2.588 1 93.62 91 HIS B CA 1
ATOM 1602 C C . HIS B 1 91 ? -17.891 1.737 -3.842 1 93.62 91 HIS B C 1
ATOM 1604 O O . HIS B 1 91 ? -18 0.75 -4.574 1 93.62 91 HIS B O 1
ATOM 1610 N N . SER B 1 92 ? -18.531 2.842 -4.059 1 93.81 92 SER B N 1
ATOM 1611 C CA . SER B 1 92 ? -19.328 3.037 -5.266 1 93.81 92 SER B CA 1
ATOM 1612 C C . SER B 1 92 ? -18.438 3.326 -6.473 1 93.81 92 SER B C 1
ATOM 1614 O O . SER B 1 92 ? -18.859 3.148 -7.617 1 93.81 92 SER B O 1
ATOM 1616 N N . SER B 1 93 ? -17.25 3.783 -6.215 1 92.12 93 SER B N 1
ATOM 1617 C CA . SER B 1 93 ? -16.266 4.113 -7.242 1 92.12 93 SER B CA 1
ATOM 1618 C C . SER B 1 93 ? -15 3.266 -7.102 1 92.12 93 SER B C 1
ATOM 1620 O O . SER B 1 93 ? -15 2.271 -6.371 1 92.12 93 SER B O 1
ATOM 1622 N N . VAL B 1 94 ? -13.945 3.555 -7.902 1 91.25 94 VAL B N 1
ATOM 1623 C CA . VAL B 1 94 ? -12.68 2.832 -7.949 1 91.25 94 VAL B CA 1
ATOM 1624 C C . VAL B 1 94 ? -12.078 2.748 -6.547 1 91.25 94 VAL B C 1
ATOM 1626 O O . VAL B 1 94 ? -12 3.756 -5.84 1 91.25 94 VAL B O 1
ATOM 1629 N N . VAL B 1 95 ? -11.742 1.514 -6.113 1 92.62 95 VAL B N 1
ATOM 1630 C CA . VAL B 1 95 ? -10.914 1.346 -4.926 1 92.62 95 VAL B CA 1
ATOM 1631 C C . VAL B 1 95 ? -9.461 1.698 -5.254 1 92.62 95 VAL B C 1
ATOM 1633 O O . VAL B 1 95 ? -8.844 1.074 -6.121 1 92.62 95 VAL B O 1
ATOM 1636 N N . THR B 1 96 ? -8.914 2.664 -4.57 1 91.56 96 THR B N 1
ATOM 1637 C CA . THR B 1 96 ? -7.574 3.133 -4.914 1 91.56 96 THR B CA 1
ATOM 1638 C C . THR B 1 96 ? -6.523 2.457 -4.035 1 91.56 96 THR B C 1
ATOM 1640 O O . THR B 1 96 ? -5.363 2.334 -4.434 1 91.56 96 THR B O 1
ATOM 1643 N N . SER B 1 97 ? -6.918 2.055 -2.836 1 93.62 97 SER B N 1
ATOM 1644 C CA . SER B 1 97 ? -5.945 1.451 -1.927 1 93.62 97 SER B CA 1
ATOM 1645 C C . SER B 1 97 ? -6.641 0.647 -0.832 1 93.62 97 SER B C 1
ATOM 1647 O O . SER B 1 97 ? -7.773 0.951 -0.456 1 93.62 97 SER B O 1
ATOM 1649 N N . VAL B 1 98 ? -5.98 -0.377 -0.393 1 94.75 98 VAL B N 1
ATOM 1650 C CA . VAL B 1 98 ? -6.363 -1.183 0.762 1 94.75 98 VAL B CA 1
ATOM 1651 C C . VAL B 1 98 ? -5.164 -1.359 1.689 1 94.75 98 VAL B C 1
ATOM 1653 O O . VAL B 1 98 ? -4.031 -1.514 1.227 1 94.75 98 VAL B O 1
ATOM 1656 N N . SER B 1 99 ? -5.387 -1.285 2.953 1 94.75 99 SER B N 1
ATOM 1657 C CA . SER B 1 99 ? -4.359 -1.523 3.961 1 94.75 99 SER B CA 1
ATOM 1658 C C . SER B 1 99 ? -4.914 -2.326 5.133 1 94.75 99 SER B C 1
ATOM 1660 O O . SER B 1 99 ? -5.957 -1.981 5.691 1 94.75 99 SER B O 1
ATOM 1662 N N . TYR B 1 100 ? -4.234 -3.377 5.438 1 94.44 100 TYR B N 1
ATOM 1663 C CA . TYR B 1 100 ? -4.613 -4.234 6.555 1 94.44 100 TYR B CA 1
ATOM 1664 C C . TYR B 1 100 ? -3.742 -3.955 7.777 1 94.44 100 TYR B C 1
ATOM 1666 O O . TYR B 1 100 ? -2.523 -3.814 7.656 1 94.44 100 TYR B O 1
ATOM 1674 N N . HIS B 1 101 ? -4.383 -3.814 8.961 1 94.25 101 HIS B N 1
ATOM 1675 C CA . HIS B 1 101 ? -3.635 -3.574 10.188 1 94.25 101 HIS B CA 1
ATOM 1676 C C . HIS B 1 101 ? -2.738 -4.758 10.531 1 94.25 101 HIS B C 1
ATOM 1678 O O . HIS B 1 101 ? -3.16 -5.914 10.422 1 94.25 101 HIS B O 1
ATOM 1684 N N . PRO B 1 102 ? -1.523 -4.504 10.969 1 91 102 PRO B N 1
ATOM 1685 C CA . PRO B 1 102 ? -0.575 -5.605 11.164 1 91 102 PRO B CA 1
ATOM 1686 C C . PRO B 1 102 ? -0.915 -6.477 12.367 1 91 102 PRO B C 1
ATOM 1688 O O . PRO B 1 102 ? -0.402 -7.59 12.492 1 91 102 PRO B O 1
ATOM 1691 N N . LYS B 1 103 ? -1.674 -6.023 13.273 1 89.62 103 LYS B N 1
ATOM 1692 C CA . LYS B 1 103 ? -1.937 -6.766 14.5 1 89.62 103 LYS B CA 1
ATOM 1693 C C . LYS B 1 103 ? -3.43 -7.027 14.68 1 89.62 103 LYS B C 1
ATOM 1695 O O . LYS B 1 103 ? -3.832 -8.133 15.047 1 89.62 103 LYS B O 1
ATOM 1700 N N . ASP B 1 104 ? -4.184 -6.035 14.383 1 92 104 ASP B N 1
ATOM 1701 C CA . ASP B 1 104 ? -5.621 -6.117 14.633 1 92 104 ASP B CA 1
ATOM 1702 C C . ASP B 1 104 ? -6.379 -6.523 13.375 1 92 104 ASP B C 1
ATOM 1704 O O . ASP B 1 104 ? -5.875 -6.355 12.258 1 92 104 ASP B O 1
ATOM 1708 N N . ASN B 1 105 ? -7.574 -7.082 13.57 1 91.62 105 ASN B N 1
ATOM 1709 C CA . ASN B 1 105 ? -8.43 -7.441 12.445 1 91.62 105 ASN B CA 1
ATOM 1710 C C . ASN B 1 105 ? -9.195 -6.234 11.914 1 91.62 105 ASN B C 1
ATOM 1712 O O . ASN B 1 105 ? -10.414 -6.148 12.07 1 91.62 105 ASN B O 1
ATOM 1716 N N . CYS B 1 106 ? -8.516 -5.398 11.367 1 94 106 CYS B N 1
ATOM 1717 C CA . CYS B 1 106 ? -9.031 -4.141 10.828 1 94 106 CYS B CA 1
ATOM 1718 C C . CYS B 1 106 ? -8.414 -3.834 9.469 1 94 106 CYS B C 1
ATOM 1720 O O . CYS B 1 106 ? -7.211 -4.012 9.273 1 94 106 CYS B O 1
ATOM 1722 N N . MET B 1 107 ? -9.273 -3.439 8.523 1 95 107 MET B N 1
ATOM 1723 C CA . MET B 1 107 ? -8.836 -3.018 7.195 1 95 107 MET B CA 1
ATOM 1724 C C . MET B 1 107 ? -9.406 -1.645 6.848 1 95 107 MET B C 1
ATOM 1726 O O . MET B 1 107 ? -10.531 -1.323 7.215 1 95 107 MET B O 1
ATOM 1730 N N . ILE B 1 108 ? -8.562 -0.877 6.172 1 94.94 108 ILE B N 1
ATOM 1731 C CA . ILE B 1 108 ? -9.07 0.379 5.633 1 94.94 108 ILE B CA 1
ATOM 1732 C C . ILE B 1 108 ? -8.992 0.357 4.109 1 94.94 108 ILE B C 1
ATOM 1734 O O . ILE B 1 108 ? -8.148 -0.336 3.537 1 94.94 108 ILE B O 1
ATOM 1738 N N . SER B 1 109 ? -9.906 1.018 3.484 1 95 109 SER B N 1
ATOM 1739 C CA . SER B 1 109 ? -9.898 1.183 2.033 1 95 109 SER B CA 1
ATOM 1740 C C . SER B 1 109 ? -10.195 2.627 1.642 1 95 109 SER B C 1
ATOM 1742 O O . SER B 1 109 ? -10.844 3.357 2.391 1 95 109 SER B O 1
ATOM 1744 N N . SER B 1 110 ? -9.656 3.002 0.502 1 93.69 110 SER B N 1
ATOM 1745 C CA . SER B 1 110 ? -9.906 4.336 -0.038 1 93.69 110 SER B CA 1
ATOM 1746 C C . SER B 1 110 ? -10.414 4.262 -1.472 1 93.69 110 SER B C 1
ATOM 1748 O O . SER B 1 110 ? -10.289 3.23 -2.133 1 93.69 110 SER B O 1
ATOM 1750 N N . SER B 1 111 ? -10.961 5.395 -1.881 1 92.44 111 SER B N 1
ATOM 1751 C CA . SER B 1 111 ? -11.531 5.484 -3.221 1 92.44 111 SER B CA 1
ATOM 1752 C C . SER B 1 111 ? -11.109 6.773 -3.914 1 92.44 111 SER B C 1
ATOM 1754 O O . SER B 1 111 ? -10.648 7.715 -3.264 1 92.44 111 SER B O 1
ATOM 1756 N N . VAL B 1 112 ? -11.305 6.773 -5.254 1 90.06 112 VAL B N 1
ATOM 1757 C CA . VAL B 1 112 ? -10.961 7.918 -6.086 1 90.06 112 VAL B CA 1
ATOM 1758 C C . VAL B 1 112 ? -11.844 9.109 -5.719 1 90.06 112 VAL B C 1
ATOM 1760 O O . VAL B 1 112 ? -11.492 10.258 -5.988 1 90.06 112 VAL B O 1
ATOM 1763 N N . ASP B 1 113 ? -12.906 8.914 -5.043 1 88.56 113 ASP B N 1
ATOM 1764 C CA . ASP B 1 113 ? -13.805 10.008 -4.668 1 88.56 113 ASP B CA 1
ATOM 1765 C C . ASP B 1 113 ? -13.375 10.633 -3.344 1 88.56 113 ASP B C 1
ATOM 1767 O O . ASP B 1 113 ? -14.055 11.523 -2.83 1 88.56 113 ASP B O 1
ATOM 1771 N N . GLY B 1 114 ? -12.305 10.133 -2.723 1 89.25 114 GLY B N 1
ATOM 1772 C CA . GLY B 1 114 ? -11.742 10.734 -1.522 1 89.25 114 GLY B CA 1
ATOM 1773 C C . GLY B 1 114 ? -12.273 10.117 -0.243 1 89.25 114 GLY B C 1
ATOM 1774 O O . GLY B 1 114 ? -11.898 10.531 0.855 1 89.25 114 GLY B O 1
ATOM 1775 N N . THR B 1 115 ? -13.102 9.086 -0.345 1 91 115 THR B N 1
ATOM 1776 C CA . THR B 1 115 ? -13.641 8.438 0.844 1 91 115 THR B CA 1
ATOM 1777 C C . THR B 1 115 ? -12.68 7.375 1.365 1 91 115 THR B C 1
ATOM 1779 O O . THR B 1 115 ? -11.969 6.73 0.584 1 91 115 THR B O 1
ATOM 1782 N N . ILE B 1 116 ? -12.648 7.277 2.646 1 93.62 116 ILE B N 1
ATOM 1783 C CA . ILE B 1 116 ? -11.93 6.215 3.344 1 93.62 116 ILE B CA 1
ATOM 1784 C C . ILE B 1 116 ? -12.898 5.445 4.246 1 93.62 116 ILE B C 1
ATOM 1786 O O . ILE B 1 116 ? -13.695 6.051 4.969 1 93.62 116 ILE B O 1
ATOM 1790 N N . LYS B 1 117 ? -12.852 4.16 4.17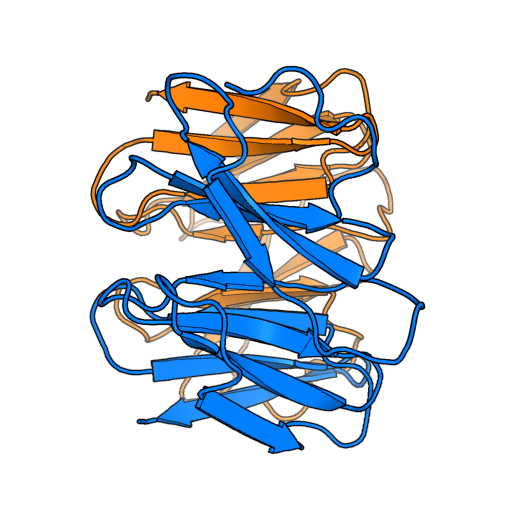2 1 93.75 117 LYS B N 1
ATOM 1791 C CA . LYS B 1 117 ? -13.711 3.309 4.988 1 93.75 117 LYS B CA 1
ATOM 1792 C C . LYS B 1 117 ? -12.891 2.391 5.883 1 93.75 117 LYS B C 1
ATOM 1794 O O . LYS B 1 117 ? -11.789 1.969 5.504 1 93.75 117 LYS B O 1
ATOM 1799 N N . VAL B 1 118 ? -13.438 2.109 7.059 1 93.69 118 VAL B N 1
ATOM 1800 C CA . VAL B 1 118 ? -12.844 1.176 8.008 1 93.69 118 VAL B CA 1
ATOM 1801 C C . VAL B 1 118 ? -13.703 -0.085 8.102 1 93.69 118 VAL B C 1
ATOM 1803 O O . VAL B 1 118 ? -14.922 -0.003 8.266 1 93.69 118 VAL B O 1
ATOM 1806 N N . TRP B 1 119 ? -13 -1.182 7.941 1 94 119 TRP B N 1
ATOM 1807 C CA . TRP B 1 119 ? -13.656 -2.482 8.023 1 94 119 TRP B CA 1
ATOM 1808 C C . TRP B 1 119 ? -13.141 -3.273 9.219 1 94 119 TRP B C 1
ATOM 1810 O O . TRP B 1 119 ? -11.93 -3.416 9.414 1 94 119 TRP B O 1
ATOM 1820 N N . LYS B 1 120 ? -14.07 -3.604 10.078 1 85.44 120 LYS B N 1
ATOM 1821 C CA . LYS B 1 120 ? -13.719 -4.441 11.219 1 85.44 120 LYS B CA 1
ATOM 1822 C C . LYS B 1 120 ? -14.219 -5.871 11.023 1 85.44 120 LYS B C 1
ATOM 1824 O O . LYS B 1 120 ? -15.305 -6.09 10.484 1 85.44 120 LYS B O 1
ATOM 1829 N N . SER B 1 121 ? -13.133 -6.715 10.922 1 62.97 121 SER B N 1
ATOM 1830 C CA . SER B 1 121 ? -13.625 -8.094 10.891 1 62.97 121 SER B CA 1
ATOM 1831 C C . SER B 1 121 ? -13.859 -8.633 12.297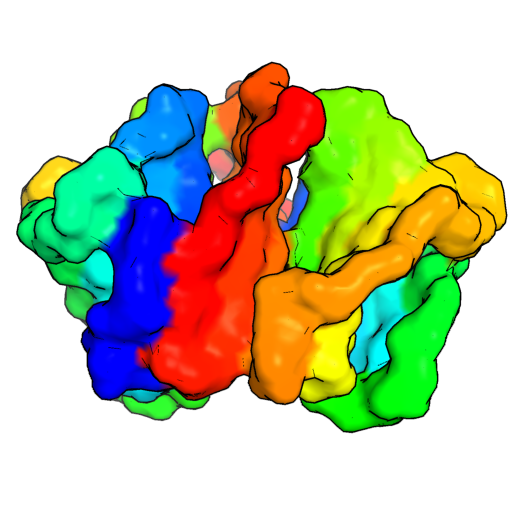 1 62.97 121 SER B C 1
ATOM 1833 O O . SER B 1 121 ? -13.281 -8.125 13.258 1 62.97 121 SER B O 1
#

Solvent-accessible surface area (backbone atoms only — not comparable to full-atom values): 12026 Å² total; per-residue (Å²): 86,40,69,54,75,80,42,41,32,46,19,44,26,61,39,88,86,61,54,33,36,38,33,20,27,64,80,40,38,36,36,33,24,33,35,85,80,41,44,80,71,47,63,38,74,73,62,74,64,59,55,75,67,32,21,39,36,51,38,60,83,57,55,30,36,35,31,29,25,68,80,4,31,36,41,30,24,32,54,84,80,35,46,75,72,48,69,48,76,77,42,93,45,32,20,30,20,42,33,56,36,69,84,52,65,36,35,39,37,30,17,52,79,12,32,37,48,74,44,77,109,88,41,70,54,74,80,41,40,33,46,21,44,24,61,38,86,86,60,54,33,34,40,35,19,25,58,82,37,37,36,35,33,26,33,37,86,78,42,44,80,72,49,63,38,72,74,62,75,58,78,24,78,53,31,21,38,36,52,39,61,82,57,55,30,35,36,33,28,24,52,79,4,31,35,40,31,22,33,54,86,80,32,47,77,70,47,70,48,76,78,41,92,43,33,21,31,19,41,30,55,36,70,82,53,64,36,35,37,39,28,17,53,78,12,32,36,45,74,43,75,109

Radius of gyration: 15.93 Å; Cα contacts (8 Å, |Δi|>4): 776; chains: 2; bounding box: 37×40×34 Å

pLDDT: mean 88.97, std 10.7, range [48.97, 98.19]

Sequence (242 aa):
VSDDLGQPVNCISMSNDGNCILASCLDSTLRLIDRSSGELLQQYHGHTCKSYKLDCCITNTDAHVTGGSEDGFIFFWDLVDASVATKFRAHSSVVTSVSYHPKDNCMISSSVDGTIKVWKSVSDDLGQPVNCISMSNDGNCILASCLDSTLRLIDRSSGELLQQYHGHTCKSYKLDCCITNTDAHVTGGSEDGFIFFWDLVDASVATKFRAHSSVVTSVSYHPKDNCMISSSVDGTIKVWKS

InterPro domains:
  IPR001680 WD40 repeat [PF00400] (8-34)
  IPR001680 WD40 repeat [PF00400] (38-78)
  IPR001680 WD40 repeat [PF00400] (86-119)
  IPR001680 WD40 repeat [PS500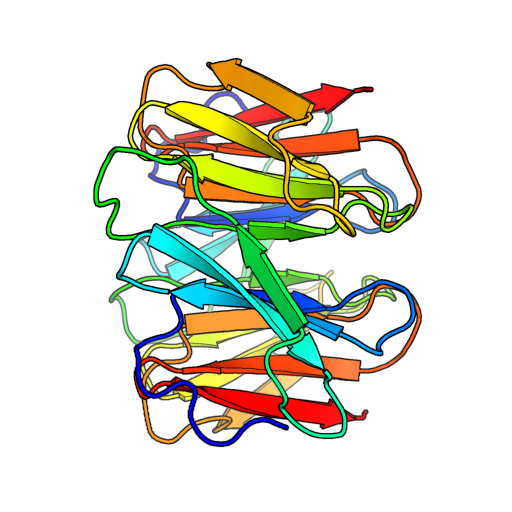82] (88-121)
  IPR001680 WD40 repeat [SM00320] (1-34)
  IPR001680 WD40 repeat [SM00320] (37-78)
  IPR001680 WD40 repeat [SM00320] (81-120)
  IPR015943 WD40/YVTN repeat-like-containing domain superfamily [G3DSA:2.130.10.10] (1-121)
  IPR036322 WD40-repeat-containing domain superfamily [SSF50978] (7-120)
  IPR051980 WD repeat domain-containing protein MORG1 [PTHR22842] (2-119)